Protein AF-0000000068192612 (afdb_homodimer)

Radius of gyration: 24.76 Å; Cα contacts (8 Å, |Δi|>4): 579; chains: 2; bounding box: 49×108×63 Å

Solvent-accessible surface area (backbone atoms only — not comparable to full-atom values): 19263 Å² total; per-residue (Å²): 134,80,78,73,74,74,79,74,76,79,81,71,76,37,63,76,48,38,42,45,39,57,62,46,27,30,79,91,49,50,37,47,46,43,61,67,45,30,77,26,56,48,63,48,30,49,92,34,49,72,70,52,43,56,44,34,42,73,67,67,29,57,23,26,47,39,40,39,63,31,62,66,42,53,46,25,35,19,44,42,55,43,26,73,21,40,50,88,87,62,42,60,66,77,22,55,46,64,48,52,57,45,27,33,77,92,51,51,44,43,36,39,59,56,50,27,66,28,50,51,78,45,33,44,87,58,46,71,70,47,49,53,42,34,47,75,68,72,34,56,25,25,48,45,46,41,64,37,62,67,40,54,50,26,34,20,40,50,52,45,28,76,21,43,58,94,59,41,71,66,56,49,51,51,50,54,56,53,53,70,72,102,134,81,78,72,73,76,80,73,78,77,82,75,73,37,63,73,48,36,42,42,38,57,62,46,25,29,80,93,51,50,36,46,46,44,61,66,46,29,77,25,56,47,60,47,30,50,91,35,48,73,70,51,45,55,43,34,42,73,67,67,28,56,24,25,46,38,41,38,64,34,63,65,45,53,46,24,37,19,43,42,55,43,26,72,20,41,49,89,86,60,41,59,64,76,22,55,46,63,48,52,57,44,28,34,78,90,50,52,45,43,35,40,60,56,50,27,67,27,50,49,77,46,33,45,86,60,48,70,68,49,50,52,42,34,46,78,70,73,34,55,26,25,48,46,45,41,62,37,60,67,42,54,49,27,33,19,41,49,53,44,30,76,22,42,59,94,58,40,72,66,56,49,50,51,50,53,55,53,53,70,71,102

Secondary structure (DSSP, 8-state):
------------S-TT-----TTTB-GGGTTS-HHHHHTSBGGGBTT--HHHHHHHHHTT--BHHHHHT-HHHHHHHHHHHHHTT--TT---TT-----TTTB-GGGTTS-HHHHHTSBGGGBTT--HHHHHHHHHTT--BHHHHHT-HHHHHHHHHHHHHTT--SS-HHHHHHHHHHHHH-/------------S-TT-----TTTB-GGGTTS-HHHHHTSBGGGBTT--HHHHHHHHHTT--BHHHHHT-HHHHHHHHHHHHHTT--TT---TT-----TTTB-GGGTTS-HHHHHTSBGGGBTT--HHHHHHHHHTT--BHHHHHT-HHHHHHHHHHHHHTT--SS-HHHHHHHHHHHHH-

Nearest PDB structures (foldseek):
  2w7o-assembly1_B  TM=5.675E-01  e=1.520E+00  Homo sapiens
  4u7c-assembly1_A  TM=6.896E-01  e=4.489E+00  Homo sapiens
  4f4x-assembly1_A  TM=4.743E-01  e=4.227E+00  Sulfolobus acidocaldarius DSM 639
  9bha-assembly1_B  TM=4.484E-01  e=7.265E+00  Homo sapiens
  2w7o-assembly1_B  TM=8.078E-01  e=1.736E+00  Homo sapiens

Organism: Phaeodactylum tricornutum (strain CCAP 1055/1) (NCBI:txid556484)

Foldseek 3Di:
DPPPDDPPPPDPLCVPDDDWDPQFFDPVCGPDQLLVQLFPFLCRTPPQDPLLQVLVVVQVDGGLVCLLVRPLLVVLLVLVVVLVVDDPPPDDPPDPDWDPQFFDPVCGPPGSVVQNFAFPNRGPPQDPSNSVSCVVVVQTHSVSSNVPVSNVSSNVSVVVSVVDDPDHPVRVVVVVVVVVVD/DPPPDPPPPPDPLCVPDDDWDPQFFDPVCGPDQLLVQLFPFLCRTPPQDPLLQVLVVVQVDGGLVCLLVRPLLVVLLVLVVVLVVDDPPPDDPPDPDWDPQFFDPVCGPPGSVVQNFAFPNRGPPQDPSNSVSCVVVVQTHSVSSNVPVSNVSSNVSVVVSVPDDPDHPVRVVVVVVVVVVD

pLDDT: mean 93.47, std 10.68, range [40.12, 98.94]

Structure (mmCIF, N/CA/C/O backbone):
data_AF-0000000068192612-model_v1
#
loop_
_entity.id
_entity.type
_entity.pdbx_description
1 polymer 'Uncharacterized protein'
#
loop_
_atom_site.group_PDB
_atom_site.id
_atom_site.type_symbol
_atom_site.label_atom_id
_atom_site.label_alt_id
_atom_site.label_comp_id
_atom_site.label_asym_id
_atom_site.label_entity_id
_atom_site.label_seq_id
_atom_site.pdbx_PDB_ins_code
_atom_site.Cartn_x
_atom_site.Cartn_y
_atom_site.Cartn_z
_atom_site.occupancy
_atom_site.B_iso_or_equiv
_atom_site.auth_seq_id
_atom_site.auth_comp_id
_atom_site.auth_asym_id
_atom_site.auth_atom_id
_atom_site.pdbx_PDB_model_num
ATOM 1 N N . MET A 1 1 ? 17.859 53.656 22.453 1 40.62 1 MET A N 1
ATOM 2 C CA . MET A 1 1 ? 17.844 52.438 21.656 1 40.62 1 MET A CA 1
ATOM 3 C C . MET A 1 1 ? 16.453 51.812 21.656 1 40.62 1 MET A C 1
ATOM 5 O O . MET A 1 1 ? 15.945 51.406 22.703 1 40.62 1 MET A O 1
ATOM 9 N N . SER A 1 2 ? 15.5 52.219 20.844 1 44.47 2 SER A N 1
ATOM 10 C CA . SER A 1 2 ? 14.078 51.875 20.766 1 44.47 2 SER A CA 1
ATOM 11 C C . SER A 1 2 ? 13.867 50.406 20.516 1 44.47 2 SER A C 1
ATOM 13 O O . SER A 1 2 ? 14.531 49.812 19.656 1 44.47 2 SER A O 1
ATOM 15 N N . GLU A 1 3 ? 13.586 49.531 21.5 1 48.06 3 GLU A N 1
ATOM 16 C CA . GLU A 1 3 ? 13.305 48.094 21.406 1 48.06 3 GLU A CA 1
ATOM 17 C C . GLU A 1 3 ? 12.359 47.812 20.234 1 48.06 3 GLU A C 1
ATOM 19 O O . GLU A 1 3 ? 11.258 48.344 20.172 1 48.06 3 GLU A O 1
ATOM 24 N N . GLU A 1 4 ? 12.852 47.594 18.953 1 49.81 4 GLU A N 1
ATOM 25 C CA . GLU A 1 4 ? 12.016 47.125 17.859 1 49.81 4 GLU A CA 1
ATOM 26 C C . GLU A 1 4 ? 11.008 46.062 18.344 1 49.81 4 GLU A C 1
ATOM 28 O O . GLU A 1 4 ? 11.352 45.188 19.109 1 49.81 4 GLU A O 1
ATOM 33 N N . PRO A 1 5 ? 9.68 46.344 18.312 1 55.59 5 PRO A N 1
ATOM 34 C CA . PRO A 1 5 ? 8.695 45.344 18.75 1 55.59 5 PRO A CA 1
ATOM 35 C C . PRO A 1 5 ? 8.992 43.938 18.219 1 55.59 5 PRO A C 1
ATOM 37 O O . PRO A 1 5 ? 9.617 43.812 17.172 1 55.59 5 PRO A O 1
ATOM 40 N N . PRO A 1 6 ? 9.117 42.875 18.938 1 53.34 6 PRO A N 1
ATOM 41 C CA . PRO A 1 6 ? 9.375 41.531 18.453 1 53.34 6 PRO A CA 1
ATOM 42 C C . PRO A 1 6 ? 8.625 41.219 17.156 1 53.34 6 PRO A C 1
ATOM 44 O O . PRO A 1 6 ? 7.543 41.781 16.922 1 53.34 6 PRO A O 1
ATOM 47 N N . SER A 1 7 ? 9.148 41.125 15.977 1 50.16 7 SER A N 1
ATOM 48 C CA . SER A 1 7 ? 8.562 40.719 14.711 1 50.16 7 SER A CA 1
ATOM 49 C C . SER A 1 7 ? 7.375 39.781 14.922 1 50.16 7 SER A C 1
ATOM 51 O O . SER A 1 7 ? 7.52 38.719 15.531 1 50.16 7 SER A O 1
ATOM 53 N N . LYS A 1 8 ? 6.215 40.219 15.172 1 55.25 8 LYS A N 1
ATOM 54 C CA . LYS A 1 8 ? 5 39.406 15.312 1 55.25 8 LYS A CA 1
ATOM 55 C C . LYS A 1 8 ? 4.941 38.312 14.273 1 55.25 8 LYS A C 1
ATOM 57 O O . LYS A 1 8 ? 5.055 38.562 13.078 1 55.25 8 LYS A O 1
ATOM 62 N N . GLN A 1 9 ? 5.289 37.094 14.492 1 63.09 9 GLN A N 1
ATOM 63 C CA . GLN A 1 9 ? 5.199 35.938 13.609 1 63.09 9 GLN A CA 1
ATOM 64 C C . GLN A 1 9 ? 3.865 35.906 12.867 1 63.09 9 GLN A C 1
ATOM 66 O O . GLN A 1 9 ? 2.805 36.062 13.477 1 63.09 9 GLN A O 1
ATOM 71 N N . GLN A 1 10 ? 3.877 36.219 11.516 1 66.75 10 GLN A N 1
ATOM 72 C CA . GLN A 1 10 ? 2.717 36.25 10.633 1 66.75 10 GLN A CA 1
ATOM 73 C C . GLN A 1 10 ? 1.86 35 10.828 1 66.75 10 GLN A C 1
ATOM 75 O O . GLN A 1 10 ? 2.381 33.875 10.859 1 66.75 10 GLN A O 1
ATOM 80 N N . LYS A 1 11 ? 0.646 35.219 11.281 1 81.81 11 LYS A N 1
ATOM 81 C CA . LYS A 1 11 ? -0.323 34.156 11.453 1 81.81 11 LYS A CA 1
ATOM 82 C C . LYS A 1 11 ? -0.532 33.375 10.148 1 81.81 11 LYS A C 1
ATOM 84 O O . LYS A 1 11 ? -0.72 34 9.086 1 81.81 11 LYS A O 1
ATOM 89 N N . THR A 1 12 ? -0.335 32.094 10.094 1 83.81 12 THR A N 1
ATOM 90 C CA . THR A 1 12 ? -0.502 31.234 8.922 1 83.81 12 THR A CA 1
ATOM 91 C C . THR A 1 12 ? -1.961 30.812 8.766 1 83.81 12 THR A C 1
ATOM 93 O O . THR A 1 12 ? -2.408 30.516 7.652 1 83.81 12 THR A O 1
ATOM 96 N N . GLY A 1 13 ? -2.717 30.875 9.82 1 90 13 GLY A N 1
ATOM 97 C CA . GLY A 1 13 ? -4.078 30.359 9.812 1 90 13 GLY A CA 1
ATOM 98 C C . GLY A 1 13 ? -4.164 28.891 10.195 1 90 13 GLY A C 1
ATOM 99 O O . GLY A 1 13 ? -5.258 28.312 10.227 1 90 13 GLY A O 1
ATOM 100 N N . TRP A 1 14 ? -3.037 28.281 10.484 1 93.31 14 TRP A N 1
ATOM 101 C CA . TRP A 1 14 ? -2.979 26.875 10.836 1 93.31 14 TRP A CA 1
ATOM 102 C C . TRP A 1 14 ? -2.447 26.688 12.258 1 93.31 14 TRP A C 1
ATOM 104 O O . TRP A 1 14 ? -1.977 25.594 12.609 1 93.31 14 TRP A O 1
ATOM 114 N N . GLU A 1 15 ? -2.529 27.672 13.07 1 91.69 15 GLU A N 1
ATOM 115 C CA . GLU A 1 15 ? -1.874 27.688 14.375 1 91.69 15 GLU A CA 1
ATOM 116 C C . GLU A 1 15 ? -2.533 26.703 15.336 1 91.69 15 GLU A C 1
ATOM 118 O O . GLU A 1 15 ? -1.9 26.234 16.281 1 91.69 15 GLU A O 1
ATOM 123 N N . ASP A 1 16 ? -3.764 26.328 15.086 1 92.31 16 ASP A N 1
ATOM 124 C CA . ASP A 1 16 ? -4.496 25.484 16.016 1 92.31 16 ASP A CA 1
ATOM 125 C C . ASP A 1 16 ? -4.336 24 15.656 1 92.31 16 ASP A C 1
ATOM 127 O O . ASP A 1 16 ? -4.902 23.125 16.312 1 92.31 16 ASP A O 1
ATOM 131 N N . TYR A 1 17 ? -3.596 23.75 14.688 1 96.38 17 TYR A N 1
ATOM 132 C CA . TYR A 1 17 ? -3.375 22.359 14.289 1 96.38 17 TYR A CA 1
ATOM 133 C C . TYR A 1 17 ? -2.268 21.719 15.117 1 96.38 17 TYR A C 1
ATOM 135 O O . TYR A 1 17 ? -1.354 22.406 15.578 1 96.38 17 TYR A O 1
ATOM 143 N N . SER A 1 18 ? -2.383 20.406 15.219 1 97.31 18 SER A N 1
ATOM 144 C CA . SER A 1 18 ? -1.411 19.719 16.062 1 97.31 18 SER A CA 1
ATOM 145 C C . SER A 1 18 ? -0.637 18.656 15.289 1 97.31 18 SER A C 1
ATOM 147 O O . SER A 1 18 ? 0.416 18.203 15.734 1 97.31 18 SER A O 1
ATOM 149 N N . LEU A 1 19 ? -1.19 18.266 14.141 1 97.62 19 LEU A N 1
ATOM 150 C CA . LEU A 1 19 ? -0.532 17.188 13.406 1 97.62 19 LEU A CA 1
ATOM 151 C C . LEU A 1 19 ? 0.827 17.641 12.883 1 97.62 19 LEU A C 1
ATOM 153 O O . LEU A 1 19 ? 1.002 18.812 12.523 1 97.62 19 LEU A O 1
ATOM 157 N N . ASN A 1 20 ? 1.745 16.75 12.906 1 97.31 20 ASN A N 1
ATOM 158 C CA . ASN A 1 20 ? 3.039 16.969 12.273 1 97.31 20 ASN A CA 1
ATOM 159 C C . ASN A 1 20 ? 3.646 15.648 11.781 1 97.31 20 ASN A C 1
ATOM 161 O O . ASN A 1 20 ? 3.125 14.578 12.078 1 97.31 20 ASN A O 1
ATOM 165 N N . CYS A 1 21 ? 4.613 15.75 10.93 1 97.75 21 CYS A N 1
ATOM 166 C CA . CYS A 1 21 ? 5.367 14.594 10.445 1 97.75 21 CYS A CA 1
ATOM 167 C C . CYS A 1 21 ? 6.863 14.812 10.617 1 97.75 21 CYS A C 1
ATOM 169 O O . CYS A 1 21 ? 7.637 14.625 9.68 1 97.75 21 CYS A O 1
ATOM 171 N N . ASN A 1 22 ? 7.238 15.18 11.758 1 97.62 22 ASN A N 1
ATOM 172 C CA . ASN A 1 22 ? 8.602 15.617 12.023 1 97.62 22 ASN A CA 1
ATOM 173 C C . ASN A 1 22 ? 9.602 14.484 11.82 1 97.62 22 ASN A C 1
ATOM 175 O O . ASN A 1 22 ? 10.734 14.719 11.383 1 97.62 22 ASN A O 1
ATOM 179 N N . GLY A 1 23 ? 9.211 13.273 12.07 1 98.06 23 GLY A N 1
ATOM 180 C CA . GLY A 1 23 ? 10.086 12.133 11.844 1 98.06 23 GLY A CA 1
ATOM 181 C C . GLY A 1 23 ? 10.148 11.703 10.391 1 98.06 23 GLY A C 1
ATOM 182 O O . GLY A 1 23 ? 10.906 10.797 10.031 1 98.06 23 GLY A O 1
ATOM 183 N N . LEU A 1 24 ? 9.414 12.344 9.539 1 98.19 24 LEU A N 1
ATOM 184 C CA . LEU A 1 24 ? 9.258 11.992 8.133 1 98.19 24 LEU A CA 1
ATOM 185 C C . LEU A 1 24 ? 10.133 12.875 7.254 1 98.19 24 LEU A C 1
ATOM 187 O O . LEU A 1 24 ? 10.703 12.406 6.266 1 98.19 24 LEU A O 1
ATOM 191 N N . LEU A 1 25 ? 10.273 14.148 7.625 1 98.31 25 LEU A N 1
ATOM 192 C CA . LEU A 1 25 ? 10.82 15.164 6.73 1 98.31 25 LEU A CA 1
ATOM 193 C C . LEU A 1 25 ? 12.023 15.844 7.363 1 98.31 25 LEU A C 1
ATOM 195 O O . LEU A 1 25 ? 12.172 15.852 8.586 1 98.31 25 LEU A O 1
ATOM 199 N N . MET A 1 26 ? 12.836 16.453 6.445 1 97.62 26 MET A N 1
ATOM 200 C CA . MET A 1 26 ? 13.883 17.359 6.93 1 97.62 26 MET A CA 1
ATOM 201 C C . MET A 1 26 ? 13.273 18.578 7.598 1 97.62 26 MET A C 1
ATOM 203 O O . MET A 1 26 ? 12.18 19.016 7.227 1 97.62 26 MET A O 1
ATOM 207 N N . LYS A 1 27 ? 14.008 19.078 8.531 1 96.25 27 LYS A N 1
ATOM 208 C CA . LYS A 1 27 ? 13.508 20.172 9.359 1 96.25 27 LYS A CA 1
ATOM 209 C C . LYS A 1 27 ? 12.945 21.297 8.5 1 96.25 27 LYS A C 1
ATOM 211 O O . LYS A 1 27 ? 11.859 21.812 8.773 1 96.25 27 LYS A O 1
ATOM 216 N N . ALA A 1 28 ? 13.609 21.656 7.473 1 95.69 28 ALA A N 1
ATOM 217 C CA . ALA A 1 28 ? 13.242 22.781 6.629 1 95.69 28 ALA A CA 1
ATOM 218 C C . ALA A 1 28 ? 11.953 22.5 5.863 1 95.69 28 ALA A C 1
ATOM 220 O O . ALA A 1 28 ? 11.32 23.406 5.34 1 95.69 28 ALA A O 1
ATOM 221 N N . ASP A 1 29 ? 11.508 21.234 5.812 1 97 29 ASP A N 1
ATOM 222 C CA . ASP A 1 29 ? 10.391 20.844 4.965 1 97 29 ASP A CA 1
ATOM 223 C C . ASP A 1 29 ? 9.18 20.438 5.801 1 97 29 ASP A C 1
ATOM 225 O O . ASP A 1 29 ? 8.117 20.141 5.262 1 97 29 ASP A O 1
ATOM 229 N N . GLU A 1 30 ? 9.195 20.5 7.086 1 96.5 30 GLU A N 1
ATOM 230 C CA . GLU A 1 30 ? 8.172 20 8 1 96.5 30 GLU A CA 1
ATOM 231 C C . GLU A 1 30 ? 6.906 20.844 7.938 1 96.5 30 GLU A C 1
ATOM 233 O O . GLU A 1 30 ? 5.844 20.422 8.391 1 96.5 30 GLU A O 1
ATOM 238 N N . GLY A 1 31 ? 6.953 21.953 7.375 1 94.94 31 GLY A N 1
ATOM 239 C CA . GLY A 1 31 ? 5.793 22.828 7.281 1 94.94 31 GLY A CA 1
ATOM 240 C C . GLY A 1 31 ? 5.172 22.844 5.898 1 94.94 31 GLY A C 1
ATOM 241 O O . GLY A 1 31 ? 4.18 23.547 5.668 1 94.94 31 GLY A O 1
ATOM 242 N N . SER A 1 32 ? 5.664 22.078 5.008 1 95.75 32 SER A N 1
ATOM 243 C CA . SER A 1 32 ? 5.211 22.062 3.619 1 95.75 32 SER A CA 1
ATOM 244 C C . SER A 1 32 ? 3.885 21.328 3.482 1 95.75 32 SER A C 1
ATOM 246 O O . SER A 1 32 ? 3.576 20.438 4.281 1 95.75 32 SER A O 1
ATOM 248 N N . HIS A 1 33 ? 3.131 21.781 2.471 1 97.62 33 HIS A N 1
ATOM 249 C CA . HIS A 1 33 ? 1.993 20.969 2.049 1 97.62 33 HIS A CA 1
ATOM 250 C C . HIS A 1 33 ? 2.451 19.625 1.514 1 97.62 33 HIS A C 1
ATOM 252 O O . HIS A 1 33 ? 3.486 19.531 0.853 1 97.62 33 HIS A O 1
ATOM 258 N N . PHE A 1 34 ? 1.611 18.625 1.768 1 98.56 34 PHE A N 1
ATOM 259 C CA . PHE A 1 34 ? 1.896 17.312 1.199 1 98.56 34 PHE A CA 1
ATOM 260 C C . PHE A 1 34 ? 1.976 17.391 -0.321 1 98.56 34 PHE A C 1
ATOM 262 O O . PHE A 1 34 ? 2.836 16.75 -0.933 1 98.56 34 PHE A O 1
ATOM 269 N N . SER A 1 35 ? 1.126 18.125 -0.924 1 98.31 35 SER A N 1
ATOM 270 C CA . SER A 1 35 ? 1.065 18.219 -2.379 1 98.31 35 SER A CA 1
ATOM 271 C C . SER A 1 35 ? 2.369 18.766 -2.953 1 98.31 35 SER A C 1
ATOM 273 O O . SER A 1 35 ? 2.793 18.359 -4.039 1 98.31 35 SER A O 1
ATOM 275 N N . ALA A 1 36 ? 3.062 19.609 -2.209 1 98.06 36 ALA A N 1
ATOM 276 C CA . ALA A 1 36 ? 4.344 20.172 -2.645 1 98.06 36 ALA A CA 1
ATOM 277 C C . ALA A 1 36 ? 5.449 19.109 -2.561 1 98.06 36 ALA A C 1
ATOM 279 O O . ALA A 1 36 ? 6.473 19.234 -3.238 1 98.06 36 ALA A O 1
ATOM 280 N N . LEU A 1 37 ? 5.238 18.172 -1.733 1 98.69 37 LEU A N 1
ATOM 281 C CA . LEU A 1 37 ? 6.266 17.172 -1.484 1 98.69 37 LEU A CA 1
ATOM 282 C C . LEU A 1 37 ? 6.219 16.078 -2.539 1 98.69 37 LEU A C 1
ATOM 284 O O . LEU A 1 37 ? 7.207 15.359 -2.748 1 98.69 37 LEU A O 1
ATOM 288 N N . VAL A 1 38 ? 5.145 15.898 -3.25 1 98.81 38 VAL A N 1
ATOM 289 C CA . VAL A 1 38 ? 4.914 14.773 -4.148 1 98.81 38 VAL A CA 1
ATOM 290 C C . VAL A 1 38 ? 6 14.734 -5.223 1 98.81 38 VAL A C 1
ATOM 292 O O . VAL A 1 38 ? 6.617 13.695 -5.449 1 98.81 38 VAL A O 1
ATOM 295 N N . ASP A 1 39 ? 6.285 15.875 -5.793 1 98.56 39 ASP A N 1
ATOM 296 C CA . ASP A 1 39 ? 7.258 15.93 -6.879 1 98.56 39 ASP A CA 1
ATOM 297 C C . ASP A 1 39 ? 8.609 16.438 -6.383 1 98.56 39 ASP A C 1
ATOM 299 O O . ASP A 1 39 ? 9.477 16.797 -7.184 1 98.56 39 ASP A O 1
ATOM 303 N N . ALA A 1 40 ? 8.773 16.562 -5.074 1 98.31 40 ALA A N 1
ATOM 304 C CA . ALA A 1 40 ? 10.023 17.031 -4.477 1 98.31 40 ALA A CA 1
ATOM 305 C C . ALA A 1 40 ? 11.086 15.938 -4.496 1 98.31 40 ALA A C 1
ATOM 307 O O . ALA A 1 40 ? 10.766 14.75 -4.605 1 98.31 40 ALA A O 1
ATOM 308 N N . PRO A 1 41 ? 12.391 16.359 -4.434 1 97.81 41 PRO A N 1
ATOM 309 C CA . PRO A 1 41 ? 13.469 15.375 -4.336 1 97.81 41 PRO A CA 1
ATOM 310 C C . PRO A 1 41 ? 13.375 14.531 -3.064 1 97.81 41 PRO A C 1
ATOM 312 O O . PRO A 1 41 ? 12.828 14.984 -2.057 1 97.81 41 PRO A O 1
ATOM 315 N N . LEU A 1 42 ? 13.961 13.336 -3.102 1 97.88 42 LEU A N 1
ATOM 316 C CA . LEU A 1 42 ? 13.891 12.383 -2 1 97.88 42 LEU A CA 1
ATOM 317 C C . LEU A 1 42 ? 14.672 12.883 -0.794 1 97.88 42 LEU A C 1
ATOM 319 O O . LEU A 1 42 ? 14.43 12.453 0.335 1 97.88 42 LEU A O 1
ATOM 323 N N . THR A 1 43 ? 15.57 13.875 -0.996 1 97.06 43 THR A N 1
ATOM 324 C CA . THR A 1 43 ? 16.406 14.398 0.077 1 97.06 43 THR A CA 1
ATOM 325 C C . THR A 1 43 ? 15.578 15.242 1.045 1 97.06 43 THR A C 1
ATOM 327 O O . THR A 1 43 ? 16.062 15.625 2.111 1 97.06 43 THR A O 1
ATOM 330 N N . LYS A 1 44 ? 14.359 15.438 0.715 1 97.94 44 LYS A N 1
ATOM 331 C CA . LYS A 1 44 ? 13.469 16.109 1.658 1 97.94 44 LYS A CA 1
ATOM 332 C C . LYS A 1 44 ? 13.016 15.148 2.756 1 97.94 44 LYS A C 1
ATOM 334 O O . LYS A 1 44 ? 12.477 15.586 3.779 1 97.94 44 LYS A O 1
ATOM 339 N N . MET A 1 45 ? 13.141 13.922 2.545 1 98.19 45 MET A N 1
ATOM 340 C CA . MET A 1 45 ? 12.766 12.93 3.549 1 98.19 45 MET A CA 1
ATOM 341 C C . MET A 1 45 ? 13.914 12.688 4.52 1 98.19 45 MET A C 1
ATOM 343 O O . MET A 1 45 ? 15.055 12.484 4.102 1 98.19 45 MET A O 1
ATOM 347 N N . GLU A 1 46 ? 13.508 12.664 5.77 1 97.56 46 GLU A N 1
ATOM 348 C CA . GLU A 1 46 ? 14.508 12.383 6.797 1 97.56 46 GLU A CA 1
ATOM 349 C C . GLU A 1 46 ? 15.102 10.992 6.625 1 97.56 46 GLU A C 1
ATOM 351 O O . GLU A 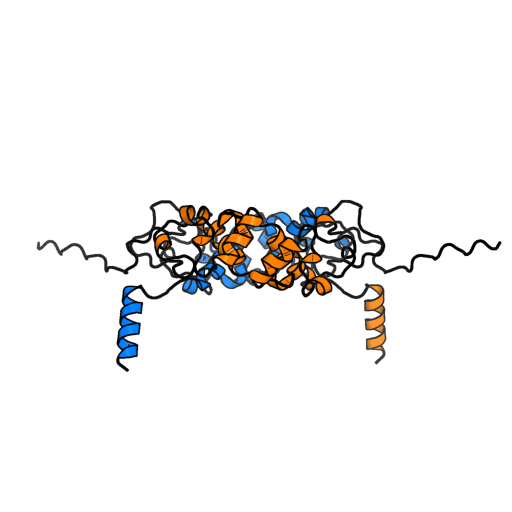1 46 ? 14.367 10.016 6.449 1 97.56 46 GLU A O 1
ATOM 356 N N . GLY A 1 47 ? 16.469 10.914 6.68 1 95.38 47 GLY A N 1
ATOM 357 C CA . GLY A 1 47 ? 17.141 9.633 6.551 1 95.38 47 GLY A CA 1
ATOM 358 C C . GLY A 1 47 ? 17.672 9.375 5.152 1 95.38 47 GLY A C 1
ATOM 359 O O . GLY A 1 47 ? 18.453 8.445 4.941 1 95.38 47 GLY A O 1
ATOM 360 N N . ILE A 1 48 ? 17.219 10.133 4.23 1 95.44 48 ILE A N 1
ATOM 361 C CA . ILE A 1 48 ? 17.734 10.016 2.873 1 95.44 48 ILE A CA 1
ATOM 362 C C . ILE A 1 48 ? 18.719 11.148 2.59 1 95.44 48 ILE A C 1
ATOM 364 O O . ILE A 1 48 ? 18.312 12.266 2.26 1 95.44 48 ILE A O 1
ATOM 368 N N . GLY A 1 49 ? 20.016 10.836 2.73 1 92.38 49 GLY A N 1
ATOM 369 C CA . GLY A 1 49 ? 21.062 11.805 2.439 1 92.38 49 GLY A CA 1
ATOM 370 C C . GLY A 1 49 ? 21.516 11.766 0.996 1 92.38 49 GLY A C 1
ATOM 371 O O . GLY A 1 49 ? 20.875 11.148 0.146 1 92.38 49 GLY A O 1
ATOM 372 N N . SER A 1 50 ? 22.594 12.438 0.714 1 89.94 50 SER A N 1
ATOM 373 C CA . SER A 1 50 ? 23.078 12.578 -0.651 1 89.94 50 SER A CA 1
ATOM 374 C C . SER A 1 50 ? 23.484 11.227 -1.232 1 89.94 50 SER A C 1
ATOM 376 O O . SER A 1 50 ? 23.203 10.938 -2.395 1 89.94 50 SER A O 1
ATOM 378 N N . MET A 1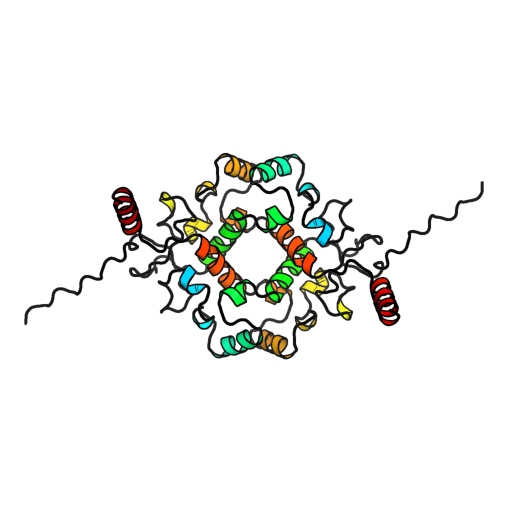 51 ? 24.125 10.391 -0.472 1 86.5 51 MET A N 1
ATOM 379 C CA . MET A 1 51 ? 24.547 9.07 -0.938 1 86.5 51 MET A CA 1
ATOM 380 C C . MET A 1 51 ? 23.344 8.211 -1.296 1 86.5 51 MET A C 1
ATOM 382 O O . MET A 1 51 ? 23.312 7.586 -2.359 1 86.5 51 MET A O 1
ATOM 386 N N . SER A 1 52 ? 22.406 8.219 -0.462 1 89.06 52 SER A N 1
ATOM 387 C CA . SER A 1 52 ? 21.188 7.453 -0.727 1 89.06 52 SER A CA 1
ATOM 388 C C . SER A 1 52 ? 20.453 7.977 -1.96 1 89.06 52 SER A C 1
ATOM 390 O O . SER A 1 52 ? 19.906 7.199 -2.74 1 89.06 52 SER A O 1
ATOM 392 N N . GLU A 1 53 ? 20.5 9.219 -2.047 1 89.44 53 GLU A N 1
ATOM 393 C CA . GLU A 1 53 ? 19.844 9.828 -3.205 1 89.44 53 GLU A CA 1
ATOM 394 C C . GLU A 1 53 ? 20.484 9.352 -4.508 1 89.44 53 GLU A C 1
ATOM 396 O O . GLU A 1 53 ? 19.781 9.039 -5.473 1 89.44 53 GLU A O 1
ATOM 401 N N . ASP A 1 54 ? 21.719 9.32 -4.562 1 87.56 54 ASP A N 1
ATOM 402 C CA . ASP A 1 54 ? 22.422 8.836 -5.746 1 87.56 54 ASP A CA 1
ATOM 403 C C . ASP A 1 54 ? 22.062 7.383 -6.047 1 87.56 54 ASP A C 1
ATOM 405 O O . ASP A 1 54 ? 21.781 7.031 -7.199 1 87.56 54 ASP A O 1
ATOM 409 N N . VAL A 1 55 ? 22.016 6.68 -5.023 1 87 55 VAL A N 1
ATOM 410 C CA . VAL A 1 55 ? 21.656 5.27 -5.137 1 87 55 VAL A CA 1
ATOM 411 C C . VAL A 1 55 ? 20.234 5.141 -5.676 1 87 55 VAL A C 1
ATOM 413 O O . VAL A 1 55 ? 19.984 4.406 -6.633 1 87 55 VAL A O 1
ATOM 416 N N . LEU A 1 56 ? 19.328 5.891 -5.16 1 92.25 56 LEU A N 1
ATOM 417 C CA . LEU A 1 56 ? 17.922 5.816 -5.535 1 92.25 56 LEU A CA 1
ATOM 418 C C . LEU A 1 56 ? 17.719 6.344 -6.953 1 92.25 56 LEU A C 1
ATOM 420 O O . LEU A 1 56 ? 16.844 5.852 -7.68 1 92.25 56 LEU A O 1
ATOM 424 N N . SER A 1 57 ? 18.516 7.301 -7.281 1 90.94 57 SER A N 1
ATOM 425 C CA . SER A 1 57 ? 18.453 7.781 -8.664 1 90.94 57 SER A CA 1
ATOM 426 C C . SER A 1 57 ? 18.812 6.668 -9.648 1 90.94 57 SER A C 1
ATOM 428 O O . SER A 1 57 ? 18.219 6.586 -10.727 1 90.94 57 SER A O 1
ATOM 430 N N . GLY A 1 58 ? 19.703 5.855 -9.297 1 88.62 58 GLY A N 1
ATOM 431 C CA . GLY A 1 58 ? 20.062 4.703 -10.102 1 88.62 58 GLY A CA 1
ATOM 432 C C . GLY A 1 58 ? 18.938 3.703 -10.258 1 88.62 58 GLY A C 1
ATOM 433 O O . GLY A 1 58 ? 18.922 2.904 -11.195 1 88.62 58 GLY A O 1
ATOM 434 N N . LEU A 1 59 ? 18 3.803 -9.344 1 92.31 59 LEU A N 1
ATOM 435 C CA . LEU A 1 59 ? 16.812 2.938 -9.391 1 92.31 59 LEU A CA 1
ATOM 436 C C . LEU A 1 59 ? 15.688 3.602 -10.164 1 92.31 59 LEU A C 1
ATOM 438 O O . LEU A 1 59 ? 14.594 3.035 -10.281 1 92.31 59 LEU A O 1
ATOM 442 N N . GLY A 1 60 ? 15.914 4.77 -10.578 1 92.94 60 GLY A N 1
ATOM 443 C CA . GLY A 1 60 ? 14.891 5.535 -11.273 1 92.94 60 GLY A CA 1
ATOM 444 C C . GLY A 1 60 ? 13.984 6.309 -10.328 1 92.94 60 GLY A C 1
ATOM 445 O O . GLY A 1 60 ? 12.922 6.781 -10.727 1 92.94 60 GLY A O 1
ATOM 446 N N . CYS A 1 61 ? 14.367 6.41 -9.133 1 96.81 61 CYS A N 1
ATOM 447 C CA . CYS A 1 61 ? 13.578 7.148 -8.148 1 96.81 61 CYS A CA 1
ATOM 448 C C . CYS A 1 61 ? 14.211 8.5 -7.852 1 96.81 61 CYS A C 1
ATOM 450 O O . CYS A 1 61 ? 15.172 8.594 -7.082 1 96.81 61 CYS A O 1
ATOM 452 N N . GLU A 1 62 ? 13.617 9.539 -8.359 1 96.81 62 GLU A N 1
ATOM 453 C CA . GLU A 1 62 ? 14.141 10.891 -8.148 1 96.81 62 GLU A CA 1
ATOM 454 C C . GLU A 1 62 ? 13.227 11.695 -7.23 1 96.81 62 GLU A C 1
ATOM 456 O O . GLU A 1 62 ? 13.695 12.57 -6.492 1 96.81 62 GLU A O 1
ATOM 461 N N . THR A 1 63 ? 11.969 11.422 -7.316 1 98.25 63 THR A N 1
ATOM 462 C CA . THR A 1 63 ? 11 12.148 -6.508 1 98.25 63 THR A CA 1
ATOM 463 C C . THR A 1 63 ? 10.328 11.227 -5.5 1 98.25 63 THR A C 1
ATOM 465 O O . THR A 1 63 ? 10.469 10.008 -5.578 1 98.25 63 THR A O 1
ATOM 468 N N . ILE A 1 64 ? 9.609 11.836 -4.582 1 98.69 64 ILE A N 1
ATOM 469 C CA . ILE A 1 64 ? 8.844 11.086 -3.594 1 98.69 64 ILE A CA 1
ATOM 470 C C . ILE A 1 64 ? 7.781 10.242 -4.297 1 98.69 64 ILE A C 1
ATOM 472 O O . ILE A 1 64 ? 7.562 9.086 -3.941 1 98.69 64 ILE A O 1
ATOM 476 N N . LYS A 1 65 ? 7.191 10.797 -5.316 1 98.81 65 LYS A N 1
ATOM 477 C CA . LYS A 1 65 ? 6.219 10.047 -6.109 1 98.81 65 LYS A CA 1
ATOM 478 C C . LYS A 1 65 ? 6.871 8.836 -6.773 1 98.81 65 LYS A C 1
ATOM 480 O O . LYS A 1 65 ? 6.277 7.758 -6.828 1 98.81 65 LYS A O 1
ATOM 485 N N . ASP A 1 66 ? 8.078 9 -7.309 1 98.56 66 ASP A N 1
ATOM 486 C CA . ASP A 1 66 ? 8.789 7.871 -7.914 1 98.56 66 ASP A CA 1
ATOM 487 C C . ASP A 1 66 ? 8.953 6.73 -6.914 1 98.56 66 ASP A C 1
ATOM 489 O O . ASP A 1 66 ? 8.711 5.566 -7.246 1 98.56 66 ASP A O 1
ATOM 493 N N . LEU A 1 67 ? 9.383 7.07 -5.723 1 98.25 67 LEU A N 1
ATOM 494 C CA . LEU A 1 67 ? 9.602 6.047 -4.703 1 98.25 67 LEU A C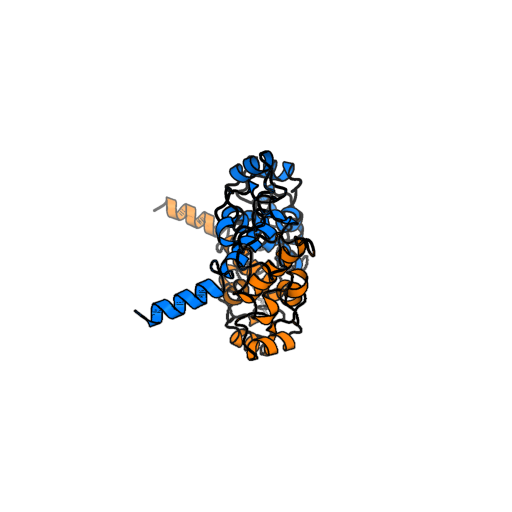A 1
ATOM 495 C C . LEU A 1 67 ? 8.273 5.422 -4.277 1 98.25 67 LEU A C 1
ATOM 497 O O . LEU A 1 67 ? 8.188 4.207 -4.082 1 98.25 67 LEU A O 1
ATOM 501 N N . ALA A 1 68 ? 7.246 6.227 -4.168 1 98.75 68 ALA A N 1
ATOM 502 C CA . ALA A 1 68 ? 5.922 5.77 -3.764 1 98.75 68 ALA A CA 1
ATOM 503 C C . ALA A 1 68 ? 5.387 4.715 -4.73 1 98.75 68 ALA A C 1
ATOM 505 O O . ALA A 1 68 ? 4.617 3.836 -4.336 1 98.75 68 ALA A O 1
ATOM 506 N N . THR A 1 69 ? 5.793 4.809 -5.949 1 98.44 69 THR A N 1
ATOM 507 C CA . THR A 1 69 ? 5.238 3.957 -6.996 1 98.44 69 THR A CA 1
ATOM 508 C C . THR A 1 69 ? 6.301 2.998 -7.527 1 98.44 69 THR A C 1
ATOM 510 O O . THR A 1 69 ? 6.141 2.424 -8.609 1 98.44 69 THR A O 1
ATOM 513 N N . TYR A 1 70 ? 7.398 2.84 -6.801 1 97.94 70 TYR A N 1
ATOM 514 C CA . TYR A 1 70 ? 8.508 1.996 -7.227 1 97.94 70 TYR A CA 1
ATOM 515 C C . TYR A 1 70 ? 8.055 0.552 -7.41 1 97.94 70 TYR A C 1
ATOM 517 O O . TYR A 1 70 ? 7.633 -0.099 -6.453 1 97.94 70 TYR A O 1
ATOM 525 N N . LYS A 1 71 ? 8.203 0.055 -8.609 1 97.56 71 LYS A N 1
ATOM 526 C CA . LYS A 1 71 ? 7.566 -1.193 -9.016 1 97.56 71 LYS A CA 1
ATOM 527 C C . LYS A 1 71 ? 8.094 -2.371 -8.195 1 97.56 71 LYS A C 1
ATOM 529 O O . LYS A 1 71 ? 7.336 -3.289 -7.871 1 97.56 71 LYS A O 1
ATOM 534 N N . PHE A 1 72 ? 9.336 -2.432 -7.855 1 98 72 PHE A N 1
ATOM 535 C CA . PHE A 1 72 ? 9.867 -3.596 -7.152 1 98 72 PHE A CA 1
ATOM 536 C C . PHE A 1 72 ? 9.438 -3.588 -5.691 1 98 72 PHE A C 1
ATOM 538 O O . PHE A 1 72 ? 9.289 -4.645 -5.078 1 98 72 PHE A O 1
ATOM 545 N N . PHE A 1 73 ? 9.289 -2.41 -5.141 1 98.5 73 PHE A N 1
ATOM 546 C CA . PHE A 1 73 ? 8.719 -2.344 -3.799 1 98.5 73 PHE A CA 1
ATOM 547 C C . PHE A 1 73 ? 7.293 -2.879 -3.791 1 98.5 73 PHE A C 1
ATOM 549 O O . PHE A 1 73 ? 6.938 -3.695 -2.941 1 98.5 73 PHE A O 1
ATOM 556 N N . LEU A 1 74 ? 6.48 -2.469 -4.746 1 98.81 74 LEU A N 1
ATOM 557 C CA . LEU A 1 74 ? 5.094 -2.908 -4.828 1 98.81 74 LEU A CA 1
ATOM 558 C C . LEU A 1 74 ? 5.012 -4.41 -5.07 1 98.81 74 LEU A C 1
ATOM 560 O O . LEU A 1 74 ? 4.195 -5.102 -4.453 1 98.81 74 LEU A O 1
ATOM 564 N N . LEU A 1 75 ? 5.863 -4.867 -5.91 1 98.75 75 LEU A N 1
ATOM 565 C CA . LEU A 1 75 ? 5.934 -6.301 -6.164 1 98.75 75 LEU A CA 1
ATOM 566 C C . LEU A 1 75 ? 6.344 -7.059 -4.902 1 98.75 75 LEU A C 1
ATOM 568 O O . LEU A 1 75 ? 5.703 -8.047 -4.535 1 98.75 75 LEU A O 1
ATOM 572 N N . ALA A 1 76 ? 7.395 -6.625 -4.238 1 98.88 76 ALA A N 1
ATOM 573 C CA . ALA A 1 76 ? 7.863 -7.281 -3.02 1 98.88 76 ALA A CA 1
ATOM 574 C C . ALA A 1 76 ? 6.75 -7.359 -1.979 1 98.88 76 ALA A C 1
ATOM 576 O O . ALA A 1 76 ? 6.531 -8.414 -1.372 1 98.88 76 ALA A O 1
ATOM 577 N N . ARG A 1 77 ? 6.059 -6.285 -1.807 1 98.94 77 ARG A N 1
ATOM 578 C CA . ARG A 1 77 ? 4.949 -6.258 -0.862 1 98.94 77 ARG A CA 1
ATOM 579 C C . ARG A 1 77 ? 3.889 -7.289 -1.235 1 98.94 77 ARG A C 1
ATOM 581 O O . ARG A 1 77 ? 3.389 -8.016 -0.373 1 98.94 77 ARG A O 1
ATOM 588 N N . ALA A 1 78 ? 3.543 -7.328 -2.486 1 98.88 78 ALA A N 1
ATOM 589 C CA . ALA A 1 78 ? 2.549 -8.297 -2.947 1 98.88 78 ALA A CA 1
ATOM 590 C C . ALA A 1 78 ? 3 -9.719 -2.658 1 98.88 78 ALA A C 1
ATOM 592 O O . ALA A 1 78 ? 2.225 -10.531 -2.146 1 98.88 78 ALA A O 1
ATOM 593 N N . LEU A 1 79 ? 4.242 -10.008 -2.947 1 98.94 79 LEU A N 1
ATOM 594 C CA . LEU A 1 79 ? 4.77 -11.359 -2.783 1 98.94 79 LEU A CA 1
ATOM 595 C C . LEU A 1 79 ? 4.758 -11.773 -1.314 1 98.94 79 LEU A C 1
ATOM 597 O O . LEU A 1 79 ? 4.43 -12.914 -0.988 1 98.94 79 LEU A O 1
ATOM 601 N N . VAL A 1 80 ? 5.062 -10.898 -0.471 1 98.94 80 VAL A N 1
ATOM 602 C CA . VAL A 1 80 ? 5.09 -11.203 0.956 1 98.94 80 VAL A CA 1
ATOM 603 C C . VAL A 1 80 ? 3.668 -11.438 1.461 1 98.94 80 VAL A C 1
ATOM 605 O O . VAL A 1 80 ? 3.426 -12.352 2.25 1 98.94 80 VAL A O 1
ATOM 608 N N . VAL A 1 81 ? 2.705 -10.609 1.03 1 98.88 81 VAL A N 1
ATOM 609 C CA . VAL A 1 81 ? 1.312 -10.805 1.413 1 98.88 81 VAL A CA 1
ATOM 610 C C . VAL A 1 81 ? 0.833 -12.172 0.933 1 98.88 81 VAL A C 1
ATOM 612 O O . VAL A 1 81 ? 0.228 -12.93 1.696 1 98.88 81 VAL A O 1
ATOM 615 N N . LEU A 1 82 ? 1.125 -12.523 -0.304 1 98.75 82 LEU A N 1
ATOM 616 C CA . LEU A 1 82 ? 0.698 -13.797 -0.871 1 98.75 82 LEU A CA 1
ATOM 617 C C . LEU A 1 82 ? 1.361 -14.969 -0.145 1 98.75 82 LEU A C 1
ATOM 619 O O . LEU A 1 82 ? 0.733 -16 0.072 1 98.75 82 LEU A O 1
ATOM 623 N N . ALA A 1 83 ? 2.617 -14.812 0.176 1 98.81 83 ALA A N 1
ATOM 624 C CA . ALA A 1 83 ? 3.32 -15.852 0.921 1 98.81 83 ALA A CA 1
ATOM 625 C C . ALA A 1 83 ? 2.586 -16.203 2.213 1 98.81 83 ALA A C 1
ATOM 627 O O . ALA A 1 83 ? 2.564 -17.359 2.635 1 98.81 83 ALA A O 1
ATOM 628 N N . GLY A 1 84 ? 2.006 -15.242 2.797 1 98.69 84 GLY A N 1
ATOM 629 C CA . GLY A 1 84 ? 1.273 -15.445 4.035 1 98.69 84 GLY A CA 1
ATOM 630 C C . GLY A 1 84 ? -0.002 -16.25 3.85 1 98.69 84 GLY A C 1
ATOM 631 O O . GLY A 1 84 ? -0.615 -16.688 4.824 1 98.69 84 GLY A O 1
ATOM 632 N N . THR A 1 85 ? -0.44 -16.5 2.666 1 98.44 85 THR A N 1
ATOM 633 C CA . THR A 1 85 ? -1.681 -17.203 2.381 1 98.44 85 THR A CA 1
ATOM 634 C C . THR A 1 85 ? -1.391 -18.578 1.776 1 98.44 85 THR A C 1
ATOM 636 O O . THR A 1 85 ? -2.314 -19.328 1.43 1 98.44 85 THR A O 1
ATOM 639 N N . GLU A 1 86 ? -0.144 -18.844 1.577 1 98.5 86 GLU A N 1
ATOM 640 C CA . GLU A 1 86 ? 0.285 -20.094 0.961 1 98.5 86 GLU A CA 1
ATOM 641 C C . GLU A 1 86 ? 0.166 -21.266 1.939 1 98.5 86 GLU A C 1
ATOM 643 O O . GLU A 1 86 ? 0.417 -21.094 3.135 1 98.5 86 GLU A O 1
ATOM 648 N N . GLU A 1 87 ? -0.256 -22.406 1.408 1 98.12 87 GLU A N 1
ATOM 649 C CA . GLU A 1 87 ? -0.184 -23.656 2.137 1 98.12 87 GLU A CA 1
ATOM 650 C C . GLU A 1 87 ? 0.875 -24.578 1.541 1 98.12 87 GLU A C 1
ATOM 652 O O . GLU A 1 87 ? 0.712 -25.094 0.427 1 98.12 87 GLU A O 1
ATOM 657 N N . ALA A 1 88 ? 1.869 -24.781 2.275 1 96.06 88 ALA A N 1
ATOM 658 C CA . ALA A 1 88 ? 3.039 -25.516 1.799 1 96.06 88 ALA A CA 1
ATOM 659 C C . ALA A 1 88 ? 2.643 -26.875 1.244 1 96.06 88 ALA A C 1
ATOM 661 O O . ALA A 1 88 ? 1.939 -27.641 1.906 1 96.06 88 ALA A O 1
ATOM 662 N N . GLY A 1 89 ? 3.055 -27.078 -0.034 1 96 89 GLY A N 1
ATOM 663 C CA . GLY A 1 89 ? 2.916 -28.391 -0.637 1 96 89 GLY A CA 1
ATOM 664 C C . GLY A 1 89 ? 1.5 -28.688 -1.085 1 96 89 GLY A C 1
ATOM 665 O O . GLY A 1 89 ? 1.18 -29.844 -1.41 1 96 89 GLY A O 1
ATOM 666 N N . LYS A 1 90 ? 0.655 -27.688 -1.144 1 96.56 90 LYS A N 1
ATOM 667 C CA . LYS A 1 90 ? -0.755 -27.984 -1.386 1 96.56 90 LYS A CA 1
ATOM 668 C C . LYS A 1 90 ? -1.217 -27.391 -2.715 1 96.56 90 LYS A C 1
ATOM 670 O O . LYS A 1 90 ? -2.414 -27.188 -2.928 1 96.56 90 LYS A O 1
ATOM 675 N N . ARG A 1 91 ? -0.295 -27.094 -3.527 1 96.31 91 ARG A N 1
ATOM 676 C CA . ARG A 1 91 ? -0.697 -26.594 -4.844 1 96.31 91 ARG A CA 1
ATOM 677 C C . ARG A 1 91 ? -1.432 -27.672 -5.629 1 96.31 91 ARG A C 1
ATOM 679 O O . ARG A 1 91 ? -0.966 -28.812 -5.715 1 96.31 91 ARG A O 1
ATOM 686 N N . ASP A 1 92 ? -2.58 -27.266 -6.145 1 94.12 92 ASP A N 1
ATOM 687 C CA . ASP A 1 92 ? -3.283 -28.172 -7.047 1 94.12 92 ASP A CA 1
ATOM 688 C C . ASP A 1 92 ? -2.475 -28.406 -8.32 1 94.12 92 ASP A C 1
ATOM 690 O O . ASP A 1 92 ? -1.977 -27.469 -8.93 1 94.12 92 ASP A O 1
ATOM 694 N N . VAL A 1 93 ? -2.377 -29.609 -8.75 1 91 93 VAL A N 1
ATOM 695 C CA . VAL A 1 93 ? -1.55 -30 -9.891 1 91 93 VAL A CA 1
ATOM 696 C C . VAL A 1 93 ? -2.1 -29.359 -11.164 1 91 93 VAL A C 1
ATOM 698 O O . VAL A 1 93 ? -1.364 -29.156 -12.133 1 91 93 VAL A O 1
ATOM 701 N N . SER A 1 94 ? -3.359 -29.016 -11.172 1 92.5 94 SER A N 1
ATOM 702 C CA . SER A 1 94 ? -3.992 -28.453 -12.352 1 92.5 94 SER A CA 1
ATOM 703 C C . SER A 1 94 ? -3.906 -26.922 -12.344 1 92.5 94 SER A C 1
ATOM 705 O O . SER A 1 94 ? -4.355 -26.266 -13.281 1 92.5 94 SER A O 1
ATOM 707 N N . SER A 1 95 ? -3.314 -26.438 -11.281 1 95.5 95 SER A N 1
ATOM 708 C CA . SER A 1 95 ? -3.25 -24.984 -11.172 1 95.5 95 SER A CA 1
ATOM 709 C C . SER A 1 95 ? -2.387 -24.375 -12.273 1 95.5 95 SER A C 1
ATOM 711 O O . SER A 1 95 ? -1.325 -24.922 -12.602 1 95.5 95 SER A O 1
ATOM 713 N N . ALA A 1 96 ? -2.834 -23.188 -12.75 1 95.31 96 ALA A N 1
ATOM 714 C CA . ALA A 1 96 ? -2.068 -22.438 -13.742 1 95.31 96 ALA A CA 1
ATOM 715 C C . ALA A 1 96 ? -1.429 -21.203 -13.125 1 95.31 96 ALA A C 1
ATOM 717 O O . ALA A 1 96 ? -0.742 -20.438 -13.812 1 95.31 96 ALA A O 1
ATOM 718 N N . MET A 1 97 ? -1.601 -20.984 -11.898 1 96.12 97 MET A N 1
ATOM 719 C CA . MET A 1 97 ? -1.153 -19.766 -11.211 1 96.12 97 MET A CA 1
ATOM 720 C C . MET A 1 97 ? 0.37 -19.688 -11.18 1 96.12 97 MET A C 1
ATOM 722 O O . MET A 1 97 ? 1.04 -20.688 -10.883 1 96.12 97 MET A O 1
ATOM 726 N N . ASN A 1 98 ? 0.856 -18.453 -11.523 1 97.69 98 ASN A N 1
ATOM 727 C CA . ASN A 1 98 ? 2.305 -18.281 -11.531 1 97.69 98 ASN A CA 1
ATOM 728 C C . ASN A 1 98 ? 2.688 -16.812 -11.359 1 97.69 98 ASN A C 1
ATOM 730 O O . ASN A 1 98 ? 1.82 -15.938 -11.352 1 97.69 98 ASN A O 1
ATOM 734 N N . ILE A 1 99 ? 3.934 -16.578 -11.133 1 98.31 99 ILE A N 1
ATOM 735 C CA . ILE A 1 99 ? 4.52 -15.25 -11.109 1 98.31 99 ILE A CA 1
ATOM 736 C C . ILE A 1 99 ? 5.785 -15.227 -11.969 1 98.31 99 ILE A C 1
ATOM 738 O O . ILE A 1 99 ? 6.812 -14.68 -11.555 1 98.31 99 ILE A O 1
ATOM 742 N N . ASP A 1 100 ? 5.785 -15.703 -13.117 1 97.69 100 ASP A N 1
ATOM 743 C CA . ASP A 1 100 ? 6.965 -16.016 -13.922 1 97.69 100 ASP A CA 1
ATOM 744 C C . ASP A 1 100 ? 7.648 -14.75 -14.414 1 97.69 100 ASP A C 1
ATOM 746 O O . ASP A 1 100 ? 8.828 -14.766 -14.75 1 97.69 100 ASP A O 1
ATOM 750 N N . LYS A 1 101 ? 6.965 -13.68 -14.492 1 98.12 101 LYS A N 1
ATOM 751 C CA . LYS A 1 101 ? 7.555 -12.414 -14.922 1 98.12 101 LYS A CA 1
ATOM 752 C C . LYS A 1 101 ? 8.148 -11.656 -13.742 1 98.12 101 LYS A C 1
ATOM 754 O O . LYS A 1 101 ? 8.805 -10.625 -13.922 1 98.12 101 LYS A O 1
ATOM 759 N N . ALA A 1 102 ? 7.945 -12.148 -12.57 1 98.69 102 ALA A N 1
ATOM 760 C CA . ALA A 1 102 ? 8.375 -11.43 -11.375 1 98.69 102 ALA A CA 1
ATOM 761 C C . ALA A 1 102 ? 9.781 -11.867 -10.953 1 98.69 102 ALA A C 1
ATOM 763 O O . ALA A 1 102 ? 10.523 -11.078 -10.359 1 98.69 102 ALA A O 1
ATOM 764 N N . VAL A 1 103 ? 10.109 -13.109 -11.273 1 98.75 103 VAL A N 1
ATOM 765 C CA . VAL A 1 103 ? 11.359 -13.664 -10.758 1 98.75 103 VAL A CA 1
ATOM 766 C C . VAL A 1 103 ? 12.141 -14.312 -11.891 1 98.75 103 VAL A C 1
ATOM 768 O O . VAL A 1 103 ? 11.578 -14.633 -12.945 1 98.75 103 VAL A O 1
ATOM 771 N N . ASP A 1 104 ? 13.414 -14.547 -11.617 1 98.06 104 ASP A N 1
ATOM 772 C CA . ASP A 1 104 ? 14.273 -15.242 -12.57 1 98.06 104 ASP A CA 1
ATOM 773 C C . ASP A 1 104 ? 13.867 -16.703 -12.703 1 98.06 104 ASP A C 1
ATOM 775 O O . ASP A 1 104 ? 13.188 -17.25 -11.828 1 98.06 104 ASP A O 1
ATOM 779 N N . LYS A 1 105 ? 14.273 -17.281 -13.742 1 96.5 105 LYS A N 1
ATOM 780 C CA . LYS A 1 105 ? 13.875 -18.625 -14.141 1 96.5 105 LYS A CA 1
ATOM 781 C C . LYS A 1 105 ? 14.109 -19.625 -13.008 1 96.5 105 LYS A C 1
ATOM 783 O O . LYS A 1 105 ? 13.266 -20.484 -12.742 1 96.5 105 LYS A O 1
ATOM 788 N N . GLU A 1 106 ? 15.148 -19.547 -12.328 1 96.88 106 GLU A N 1
ATOM 789 C CA . GLU A 1 106 ? 15.516 -20.516 -11.305 1 96.88 106 GLU A CA 1
ATOM 790 C C . GLU A 1 106 ? 14.57 -20.438 -10.102 1 96.88 106 GLU A C 1
ATOM 792 O O . GLU A 1 106 ? 14.516 -21.375 -9.297 1 96.88 106 GLU A O 1
ATOM 797 N N . TRP A 1 107 ? 13.836 -19.375 -10.031 1 98.31 107 TRP A N 1
ATOM 798 C CA . TRP A 1 107 ? 12.969 -19.156 -8.875 1 98.31 107 TRP A CA 1
ATOM 799 C C . TRP A 1 107 ? 11.516 -19.422 -9.234 1 98.31 107 TRP A C 1
ATOM 801 O O . TRP A 1 107 ? 10.656 -19.5 -8.352 1 98.31 107 TRP A O 1
ATOM 811 N N . GLU A 1 108 ? 11.148 -19.641 -10.469 1 97.38 108 GLU A N 1
ATOM 812 C CA . GLU A 1 108 ? 9.766 -19.703 -10.938 1 97.38 108 GLU A CA 1
ATOM 813 C C . GLU A 1 108 ? 9.031 -20.891 -10.328 1 97.38 108 GLU A C 1
ATOM 815 O O . GLU A 1 108 ? 7.812 -20.859 -10.164 1 97.38 108 GLU A O 1
ATOM 820 N N . HIS A 1 109 ? 9.789 -21.922 -9.922 1 97.19 109 HIS A N 1
ATOM 821 C CA . HIS A 1 109 ? 9.141 -23.141 -9.445 1 97.19 109 HIS A CA 1
ATOM 822 C C . HIS A 1 109 ? 9.133 -23.203 -7.922 1 97.19 109 HIS A C 1
ATOM 824 O O . HIS A 1 109 ? 8.672 -24.188 -7.336 1 97.19 109 HIS A O 1
ATOM 830 N N . LYS A 1 110 ? 9.656 -22.172 -7.285 1 98.19 110 LYS A N 1
ATOM 831 C CA . LYS A 1 110 ? 9.711 -22.125 -5.828 1 98.19 110 LYS A CA 1
ATOM 832 C C . LYS A 1 110 ? 8.375 -21.688 -5.238 1 98.19 110 LYS A C 1
ATOM 834 O O . LYS A 1 110 ? 7.516 -21.172 -5.953 1 98.19 110 LYS A O 1
ATOM 839 N N . SER A 1 111 ? 8.234 -22 -3.918 1 98.5 111 SER A N 1
ATOM 840 C CA . SER A 1 111 ? 7.066 -21.516 -3.188 1 98.5 111 SER A CA 1
ATOM 841 C C . SER A 1 111 ? 7.156 -20.031 -2.908 1 98.5 111 SER A C 1
ATOM 843 O O . SER A 1 111 ? 8.242 -19.438 -2.949 1 98.5 111 SER A O 1
ATOM 845 N N . LEU A 1 112 ? 6.023 -19.438 -2.678 1 98.81 112 LEU A N 1
ATOM 846 C CA . LEU A 1 112 ? 6.008 -18.031 -2.318 1 98.81 112 LEU A CA 1
ATOM 847 C C . LEU A 1 112 ? 6.758 -17.797 -1.014 1 98.81 112 LEU A C 1
ATOM 849 O O . LEU A 1 112 ? 7.422 -16.766 -0.854 1 98.81 112 LEU A O 1
ATOM 853 N N . MET A 1 113 ? 6.707 -18.688 -0.093 1 98.81 113 MET A N 1
ATOM 854 C CA . MET A 1 113 ? 7.426 -18.562 1.171 1 98.81 113 MET A CA 1
ATOM 855 C C . MET A 1 113 ? 8.93 -18.531 0.938 1 98.81 113 MET A C 1
ATOM 857 O O . MET A 1 113 ? 9.648 -17.75 1.565 1 98.81 113 MET A O 1
ATOM 861 N N . GLU A 1 114 ? 9.398 -19.375 0.04 1 98.81 114 GLU A N 1
ATOM 862 C CA . GLU A 1 114 ? 10.812 -19.344 -0.337 1 98.81 114 GLU A CA 1
ATOM 863 C C . GLU A 1 114 ? 11.172 -18.047 -1.039 1 98.81 114 GLU A C 1
ATOM 865 O O . G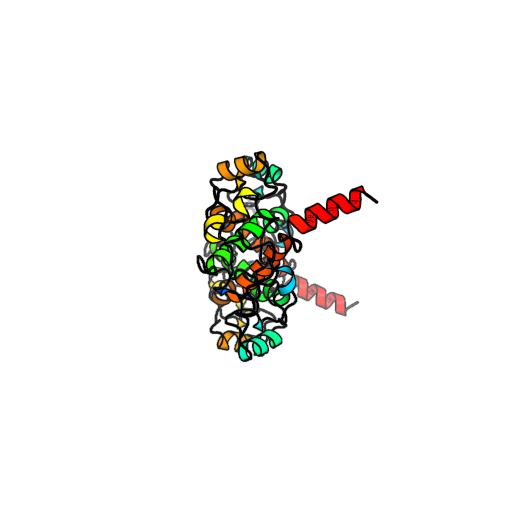LU A 1 114 ? 12.219 -17.453 -0.754 1 98.81 114 GLU A O 1
ATOM 870 N N . ILE A 1 115 ? 10.312 -17.625 -1.867 1 98.88 115 ILE A N 1
ATOM 871 C CA . ILE A 1 115 ? 10.578 -16.422 -2.656 1 98.88 115 ILE A CA 1
ATOM 872 C C . ILE A 1 115 ? 10.609 -15.203 -1.745 1 98.88 115 ILE A C 1
ATOM 874 O O . ILE A 1 115 ? 11.453 -14.32 -1.909 1 98.88 115 ILE A O 1
ATOM 878 N N . ALA A 1 116 ? 9.727 -15.141 -0.784 1 98.81 116 ALA A N 1
ATOM 879 C CA . ALA A 1 116 ? 9.695 -14.016 0.147 1 98.81 116 ALA A CA 1
ATOM 880 C C . ALA A 1 116 ? 11.023 -13.891 0.896 1 98.81 116 ALA A C 1
ATOM 882 O O . ALA A 1 116 ? 11.445 -12.781 1.243 1 98.81 116 ALA A O 1
ATOM 883 N N . LYS A 1 117 ? 11.719 -14.961 1.062 1 98.69 117 LYS A N 1
ATOM 884 C CA . LYS A 1 117 ? 12.969 -14.984 1.814 1 98.69 117 LYS A CA 1
ATOM 885 C C . LYS A 1 117 ? 14.172 -14.914 0.881 1 98.69 117 LYS A C 1
ATOM 887 O O . LYS A 1 117 ? 15.312 -14.867 1.339 1 98.69 117 LYS A O 1
ATOM 892 N N . ALA A 1 118 ? 13.945 -14.875 -0.352 1 98.81 118 ALA A N 1
ATOM 893 C CA . ALA A 1 118 ? 15.008 -14.883 -1.354 1 98.81 118 ALA A CA 1
ATOM 894 C C . ALA A 1 118 ? 15.734 -13.547 -1.39 1 98.81 118 ALA A C 1
ATOM 896 O O . ALA A 1 118 ? 15.195 -12.523 -0.95 1 98.81 118 ALA A O 1
ATOM 897 N N . PRO A 1 119 ? 17.016 -13.578 -1.899 1 98.69 119 PRO A N 1
ATOM 898 C CA . PRO A 1 119 ? 17.688 -12.297 -2.162 1 98.69 119 PRO A CA 1
ATOM 899 C C . PRO A 1 119 ? 16.984 -11.484 -3.25 1 98.69 119 PRO A C 1
ATOM 901 O O . PRO A 1 119 ? 16.219 -12.039 -4.043 1 98.69 119 PRO A O 1
ATOM 904 N N . LEU A 1 120 ? 17.281 -10.219 -3.285 1 98.38 120 LEU A N 1
ATOM 905 C CA . LEU A 1 120 ? 16.641 -9.344 -4.266 1 98.38 120 LEU A CA 1
ATOM 906 C C . LEU A 1 120 ? 17.062 -9.727 -5.684 1 98.38 120 LEU A C 1
ATOM 908 O O . LEU A 1 120 ? 16.312 -9.484 -6.637 1 98.38 120 LEU A O 1
ATOM 912 N N . SER A 1 121 ? 18.156 -10.336 -5.82 1 97.75 121 SER A N 1
ATOM 913 C CA . SER A 1 121 ? 18.656 -10.742 -7.129 1 97.75 121 SER A CA 1
ATOM 914 C C . SER A 1 121 ? 17.75 -11.797 -7.758 1 97.75 121 SER A C 1
ATOM 916 O O . SER A 1 121 ? 17.875 -12.102 -8.945 1 97.75 121 SER A O 1
ATOM 918 N N . ALA A 1 122 ? 16.844 -12.297 -7.016 1 98.62 122 ALA A N 1
ATOM 919 C CA . ALA A 1 122 ? 15.859 -13.242 -7.539 1 98.62 122 ALA A CA 1
ATOM 920 C C . ALA A 1 122 ? 14.836 -12.547 -8.422 1 98.62 122 ALA A C 1
ATOM 922 O O . ALA A 1 122 ? 14.125 -13.195 -9.195 1 98.62 122 ALA A O 1
ATOM 923 N N . LEU A 1 123 ? 14.68 -11.289 -8.281 1 98.62 123 LEU A N 1
ATOM 924 C CA . LEU A 1 123 ? 13.672 -10.531 -9.023 1 98.62 123 LEU A CA 1
ATOM 925 C C . LEU A 1 123 ? 14.117 -10.289 -10.453 1 98.62 123 LEU A C 1
ATOM 927 O O . LEU A 1 123 ? 15.227 -9.797 -10.695 1 98.62 123 LEU A O 1
ATOM 931 N N . GLU A 1 124 ? 13.227 -10.625 -11.328 1 98 124 GLU A N 1
ATOM 932 C CA . GLU A 1 124 ? 13.508 -10.391 -12.742 1 98 124 GLU A CA 1
ATOM 933 C C . GLU A 1 124 ? 13.539 -8.898 -13.062 1 98 124 GLU A C 1
ATOM 935 O O . GLU A 1 124 ? 12.641 -8.156 -12.664 1 98 124 GLU A O 1
ATOM 940 N N . GLY A 1 125 ? 14.617 -8.477 -13.703 1 95.88 125 GLY A N 1
ATOM 941 C CA . GLY A 1 125 ? 14.703 -7.098 -14.148 1 95.88 125 GLY A CA 1
ATOM 942 C C . GLY A 1 125 ? 15.469 -6.211 -13.188 1 95.88 125 GLY A C 1
ATOM 943 O O . GLY A 1 125 ? 15.812 -5.074 -13.523 1 95.88 125 GLY A O 1
ATOM 944 N N . LEU A 1 126 ? 15.688 -6.688 -12.031 1 95.94 126 LEU A N 1
ATOM 945 C CA . LEU A 1 126 ? 16.516 -5.914 -11.117 1 95.94 126 LEU A CA 1
ATOM 946 C C . LEU A 1 126 ? 17.984 -5.988 -11.523 1 95.94 126 LEU A C 1
ATOM 948 O O . LEU A 1 126 ? 18.578 -7.066 -11.516 1 95.94 126 LEU A O 1
ATOM 952 N N . THR A 1 127 ? 18.578 -4.906 -11.906 1 94 127 THR A N 1
ATOM 953 C CA . THR A 1 127 ? 19.953 -4.859 -12.398 1 94 127 THR A CA 1
ATOM 954 C C . THR A 1 127 ? 20.938 -5.137 -11.273 1 94 127 THR A C 1
ATOM 956 O O . THR A 1 127 ? 20.594 -5.066 -10.094 1 94 127 THR A O 1
ATOM 959 N N . HIS A 1 128 ? 22.156 -5.453 -11.672 1 94.38 128 HIS A N 1
ATOM 960 C CA . HIS A 1 128 ? 23.219 -5.648 -10.695 1 94.38 128 HIS A CA 1
ATOM 961 C C . HIS A 1 128 ? 23.469 -4.379 -9.891 1 94.38 128 HIS A C 1
ATOM 963 O O . HIS A 1 128 ? 23.656 -4.434 -8.672 1 94.38 128 HIS A O 1
ATOM 969 N N . LYS A 1 129 ? 23.484 -3.268 -10.562 1 91.12 129 LYS A N 1
ATOM 970 C CA . LYS A 1 129 ? 23.688 -1.979 -9.906 1 91.12 129 LYS A CA 1
ATOM 971 C C . LYS A 1 129 ? 22.609 -1.721 -8.852 1 91.12 129 LYS A C 1
ATOM 973 O O . LYS A 1 129 ? 22.922 -1.277 -7.746 1 91.12 129 LYS A O 1
ATOM 978 N N . ALA A 1 130 ? 21.391 -2.006 -9.18 1 93.19 130 ALA A N 1
ATOM 979 C CA . ALA A 1 130 ? 20.281 -1.839 -8.242 1 93.19 130 ALA A CA 1
ATOM 980 C C . ALA A 1 130 ? 20.469 -2.725 -7.012 1 93.19 130 ALA A C 1
ATOM 982 O O . ALA A 1 130 ? 20.297 -2.271 -5.879 1 93.19 130 ALA A O 1
ATOM 983 N N . ASN A 1 131 ? 20.844 -3.906 -7.293 1 94.56 131 ASN A N 1
ATOM 984 C CA . ASN A 1 131 ? 21.078 -4.836 -6.195 1 94.56 131 ASN A CA 1
ATOM 985 C C . ASN A 1 131 ? 22.125 -4.312 -5.23 1 94.56 131 ASN A C 1
ATOM 987 O O . ASN A 1 131 ? 21.953 -4.375 -4.012 1 94.56 131 ASN A O 1
ATOM 991 N N . GLU A 1 132 ? 23.172 -3.854 -5.734 1 92 132 GLU A N 1
ATOM 992 C CA . GLU A 1 132 ? 24.25 -3.299 -4.914 1 92 132 GLU A CA 1
ATOM 993 C C . GLU A 1 132 ? 23.766 -2.092 -4.117 1 92 132 GLU A C 1
ATOM 995 O O . GLU A 1 132 ? 24.156 -1.912 -2.959 1 92 132 GLU A O 1
ATOM 1000 N N . SER A 1 133 ? 22.938 -1.323 -4.734 1 89.75 133 SER A N 1
ATOM 1001 C CA . SER A 1 133 ? 22.359 -0.173 -4.059 1 89.75 133 SER A CA 1
ATOM 1002 C C . SER A 1 133 ? 21.531 -0.604 -2.852 1 89.75 133 SER A C 1
ATOM 1004 O O . SER A 1 133 ? 21.672 -0.039 -1.764 1 89.75 133 SER A O 1
ATOM 1006 N N . PHE A 1 134 ? 20.781 -1.586 -3.006 1 94 134 PHE A N 1
ATOM 1007 C CA . PHE A 1 134 ? 19.953 -2.078 -1.915 1 94 134 PHE A CA 1
ATOM 1008 C C . PHE A 1 134 ? 20.812 -2.66 -0.798 1 94 134 PHE A C 1
ATOM 1010 O O . PHE A 1 134 ? 20.531 -2.439 0.383 1 94 134 PHE A O 1
ATOM 1017 N N . LYS A 1 135 ? 21.781 -3.342 -1.186 1 92.56 135 LYS A N 1
ATOM 1018 C CA . LYS A 1 135 ? 22.688 -3.91 -0.187 1 92.56 135 LYS A CA 1
ATOM 1019 C C . LYS A 1 135 ? 23.312 -2.816 0.673 1 92.56 135 LYS A C 1
ATOM 1021 O O . LYS A 1 135 ? 23.453 -2.977 1.888 1 92.56 135 LYS A O 1
ATOM 1026 N N . ALA A 1 136 ? 23.641 -1.715 0.067 1 88.44 136 ALA A N 1
ATOM 1027 C CA . ALA A 1 136 ? 24.234 -0.581 0.777 1 88.44 136 ALA A CA 1
ATOM 1028 C C . ALA A 1 136 ? 23.25 -0.01 1.802 1 88.44 136 ALA A C 1
ATOM 1030 O O . ALA A 1 136 ? 23.672 0.6 2.791 1 88.44 136 ALA A O 1
ATOM 1031 N N . MET A 1 137 ? 22.031 -0.248 1.542 1 91.56 137 MET A N 1
ATOM 1032 C CA . MET A 1 137 ? 21 0.248 2.445 1 91.56 137 MET A CA 1
ATOM 1033 C C . MET A 1 137 ? 20.516 -0.858 3.377 1 91.56 137 MET A C 1
ATOM 1035 O O . MET A 1 137 ? 19.469 -0.725 4.012 1 91.56 137 MET A O 1
ATOM 1039 N N . HIS A 1 138 ? 21.109 -1.955 3.357 1 94.12 138 HIS A N 1
ATOM 1040 C CA . HIS A 1 138 ? 20.859 -3.102 4.219 1 94.12 138 HIS A CA 1
ATOM 1041 C C . HIS A 1 138 ? 19.516 -3.758 3.883 1 94.12 138 HIS A C 1
ATOM 1043 O O . HIS A 1 138 ? 18.828 -4.242 4.773 1 94.12 138 HIS A O 1
ATOM 1049 N N . ILE A 1 139 ? 19.219 -3.666 2.715 1 96.62 139 ILE A N 1
ATOM 1050 C CA . ILE A 1 139 ? 18.094 -4.414 2.168 1 96.62 139 ILE A CA 1
ATOM 1051 C C . ILE A 1 139 ? 18.609 -5.621 1.386 1 96.62 139 ILE A C 1
ATOM 1053 O O . ILE A 1 139 ? 19.203 -5.469 0.318 1 96.62 139 ILE A O 1
ATOM 1057 N N . HIS A 1 140 ? 18.25 -6.809 1.857 1 97.75 140 HIS A N 1
ATOM 1058 C CA . HIS A 1 140 ? 18.891 -7.996 1.304 1 97.75 140 HIS A CA 1
ATOM 1059 C C . HIS A 1 140 ? 17.875 -8.914 0.638 1 97.75 140 HIS A C 1
ATOM 1061 O O . HIS A 1 140 ? 18.172 -9.547 -0.377 1 97.75 140 HIS A O 1
ATOM 1067 N N . THR A 1 141 ? 16.703 -8.953 1.219 1 98.75 141 THR A N 1
ATOM 1068 C CA . THR A 1 141 ? 15.727 -9.922 0.746 1 98.75 141 THR A CA 1
ATOM 1069 C C . THR A 1 141 ? 14.477 -9.227 0.222 1 98.75 141 THR A C 1
ATOM 1071 O O . THR A 1 141 ? 14.305 -8.016 0.414 1 98.75 141 THR A O 1
ATOM 1074 N N . ILE A 1 142 ? 13.672 -10 -0.403 1 98.88 142 ILE A N 1
ATOM 1075 C CA . ILE A 1 142 ? 12.383 -9.508 -0.88 1 98.88 142 ILE A CA 1
ATOM 1076 C C . ILE A 1 142 ? 11.531 -9.062 0.305 1 98.88 142 ILE A C 1
ATOM 1078 O O . ILE A 1 142 ? 10.883 -8.016 0.254 1 98.88 142 ILE A O 1
ATOM 1082 N N . ALA A 1 143 ? 11.602 -9.805 1.345 1 98.88 143 ALA A N 1
ATOM 1083 C CA . ALA A 1 143 ? 10.883 -9.43 2.559 1 98.88 143 ALA A CA 1
ATOM 1084 C C . ALA A 1 143 ? 11.391 -8.102 3.109 1 98.88 143 ALA A C 1
ATOM 1086 O O . ALA A 1 143 ? 10.609 -7.266 3.568 1 98.88 143 ALA A O 1
ATOM 1087 N N . ASP A 1 144 ? 12.703 -7.879 3.082 1 98.69 144 ASP A N 1
ATOM 1088 C CA . ASP A 1 144 ? 13.266 -6.602 3.514 1 98.69 144 ASP A CA 1
ATOM 1089 C C . ASP A 1 144 ? 12.695 -5.445 2.695 1 98.69 144 ASP A C 1
ATOM 1091 O O . ASP A 1 144 ? 12.305 -4.418 3.25 1 98.69 144 ASP A O 1
ATOM 1095 N N . LEU A 1 145 ? 12.703 -5.609 1.397 1 98.5 145 LEU A N 1
ATOM 1096 C CA . LEU A 1 145 ? 12.211 -4.555 0.519 1 98.5 145 LEU A CA 1
ATOM 1097 C C . LEU A 1 145 ? 10.734 -4.277 0.777 1 98.5 145 LEU A C 1
ATOM 1099 O O . LEU A 1 145 ? 10.312 -3.117 0.789 1 98.5 145 LEU A O 1
ATOM 1103 N N . ALA A 1 146 ? 9.961 -5.309 1.025 1 98.81 146 ALA A N 1
ATOM 1104 C CA . ALA A 1 146 ? 8.539 -5.168 1.303 1 98.81 146 ALA A CA 1
ATOM 1105 C C . ALA A 1 146 ? 8.305 -4.305 2.541 1 98.81 146 ALA A C 1
ATOM 1107 O O . ALA A 1 146 ? 7.273 -3.633 2.65 1 98.81 146 ALA A O 1
ATOM 1108 N N . ASP A 1 147 ? 9.219 -4.336 3.404 1 98.44 147 ASP A N 1
ATOM 1109 C CA . ASP A 1 147 ? 9.062 -3.656 4.684 1 98.44 147 ASP A CA 1
ATOM 1110 C C . ASP A 1 147 ? 9.836 -2.338 4.703 1 98.44 147 ASP A C 1
ATOM 1112 O O . ASP A 1 147 ? 9.977 -1.711 5.758 1 98.44 147 ASP A O 1
ATOM 1116 N N . TRP A 1 148 ? 10.32 -1.896 3.602 1 97.81 148 TRP A N 1
ATOM 1117 C CA . TRP A 1 148 ? 11.188 -0.724 3.527 1 97.81 148 TRP A CA 1
ATOM 1118 C C . TRP A 1 148 ? 10.422 0.542 3.9 1 97.81 148 TRP A C 1
ATOM 1120 O O . TRP A 1 148 ? 9.547 0.983 3.16 1 97.81 148 TRP A O 1
ATOM 1130 N N . LYS A 1 149 ? 10.781 1.146 4.988 1 97.75 149 LYS A N 1
ATOM 1131 C CA . LYS A 1 149 ? 10.016 2.227 5.602 1 97.75 149 LYS A CA 1
ATOM 1132 C C . LYS A 1 149 ? 9.984 3.459 4.703 1 97.75 149 LYS A C 1
ATOM 1134 O O . LYS A 1 149 ? 8.992 4.191 4.684 1 97.75 149 LYS A O 1
ATOM 1139 N N . PHE A 1 150 ? 11 3.764 3.939 1 97.44 150 PHE A N 1
ATOM 1140 C CA . PHE A 1 150 ? 11.047 4.973 3.129 1 97.44 150 PHE A CA 1
ATOM 1141 C C . PHE A 1 150 ? 10.031 4.898 1.99 1 97.44 150 PHE A C 1
ATOM 1143 O O . PHE A 1 150 ? 9.406 5.902 1.645 1 97.44 150 PHE A O 1
ATOM 1150 N N . ALA A 1 151 ? 9.906 3.742 1.415 1 98.44 151 ALA A N 1
ATOM 1151 C CA . ALA A 1 151 ? 8.898 3.574 0.373 1 98.44 151 ALA A CA 1
ATOM 1152 C C . ALA A 1 151 ? 7.488 3.713 0.945 1 98.44 151 ALA A C 1
ATOM 1154 O O . ALA A 1 151 ? 6.633 4.379 0.354 1 98.44 151 ALA A O 1
ATOM 1155 N N . LYS A 1 152 ? 7.234 3.146 2.139 1 98.81 152 LYS A N 1
ATOM 1156 C CA . LYS A 1 152 ? 5.941 3.268 2.807 1 98.81 152 LYS A CA 1
ATOM 1157 C C . LYS A 1 152 ? 5.629 4.727 3.137 1 98.81 152 LYS A C 1
ATOM 1159 O O . LYS A 1 152 ? 4.5 5.184 2.939 1 98.81 152 LYS A O 1
ATOM 1164 N N . ARG A 1 153 ? 6.629 5.379 3.639 1 98.88 153 ARG A N 1
ATOM 1165 C CA . ARG A 1 153 ? 6.488 6.789 3.986 1 98.88 153 ARG A CA 1
ATOM 1166 C C . ARG A 1 153 ? 6.23 7.637 2.744 1 98.88 153 ARG A C 1
ATOM 1168 O O . ARG A 1 153 ? 5.383 8.531 2.76 1 98.88 153 ARG A O 1
ATOM 1175 N N . ALA A 1 154 ? 6.965 7.363 1.657 1 98.88 154 ALA A N 1
ATOM 1176 C CA . ALA A 1 154 ? 6.723 8.07 0.4 1 98.88 154 ALA A CA 1
ATOM 1177 C C . ALA A 1 154 ? 5.289 7.859 -0.078 1 98.88 154 ALA A C 1
ATOM 1179 O O . ALA A 1 154 ? 4.617 8.82 -0.47 1 98.88 154 ALA A O 1
ATOM 1180 N N . GLU A 1 155 ? 4.832 6.648 0.002 1 98.88 155 GLU A N 1
ATOM 1181 C CA . GLU A 1 155 ? 3.453 6.344 -0.368 1 98.88 155 GLU A CA 1
ATOM 1182 C C . GLU A 1 155 ? 2.465 7.129 0.49 1 98.88 155 GLU A C 1
ATOM 1184 O O . GLU A 1 155 ? 1.471 7.652 -0.018 1 98.88 155 GLU A O 1
ATOM 1189 N N . ALA A 1 156 ? 2.709 7.184 1.733 1 98.88 156 ALA A N 1
ATOM 1190 C CA . ALA A 1 156 ? 1.82 7.887 2.656 1 98.88 156 ALA A CA 1
ATOM 1191 C C . ALA A 1 156 ? 1.732 9.367 2.312 1 98.88 156 ALA A C 1
ATOM 1193 O O . ALA A 1 156 ? 0.651 9.961 2.355 1 98.88 156 ALA A O 1
ATOM 1194 N N . ILE A 1 157 ? 2.861 9.969 1.96 1 98.88 157 ILE A N 1
ATOM 1195 C CA . ILE A 1 157 ? 2.891 11.367 1.554 1 98.88 157 ILE A CA 1
ATOM 1196 C C . ILE A 1 157 ? 1.988 11.57 0.339 1 98.88 157 ILE A C 1
ATOM 1198 O O . ILE A 1 157 ? 1.143 12.469 0.329 1 98.8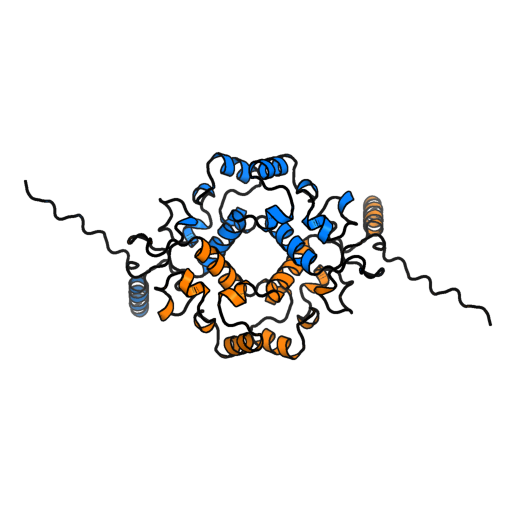8 157 ILE A O 1
ATOM 1202 N N . VAL A 1 158 ? 2.158 10.75 -0.637 1 98.88 158 VAL A N 1
ATOM 1203 C CA . VAL A 1 158 ? 1.403 10.891 -1.878 1 98.88 158 VAL A CA 1
ATOM 1204 C C . VAL A 1 158 ? -0.087 10.711 -1.598 1 98.88 158 VAL A C 1
ATOM 1206 O O . VAL A 1 158 ? -0.912 11.484 -2.09 1 98.88 158 VAL A O 1
ATOM 1209 N N . GLU A 1 159 ? -0.425 9.734 -0.804 1 98.75 159 GLU A N 1
ATOM 1210 C CA . GLU A 1 159 ? -1.834 9.508 -0.5 1 98.75 159 GLU A CA 1
ATOM 1211 C C . GLU A 1 159 ? -2.424 10.672 0.293 1 98.75 159 GLU A C 1
ATOM 1213 O O . GLU A 1 159 ? -3.512 11.156 -0.025 1 98.75 159 GLU A O 1
ATOM 1218 N N . ALA A 1 160 ? -1.72 11.148 1.302 1 98.56 160 ALA A N 1
ATOM 1219 C CA . ALA A 1 160 ? -2.197 12.25 2.133 1 98.56 160 ALA A CA 1
ATOM 1220 C C . ALA A 1 160 ? -2.383 13.523 1.306 1 98.56 160 ALA A C 1
ATOM 1222 O O . ALA A 1 160 ? -3.271 14.328 1.588 1 98.56 160 ALA A O 1
ATOM 1223 N N . SER A 1 161 ? -1.564 13.695 0.312 1 98.69 161 SER A N 1
ATOM 1224 C CA . SER A 1 161 ? -1.619 14.891 -0.523 1 98.69 161 SER A CA 1
ATOM 1225 C C . SER A 1 161 ? -2.979 15.031 -1.198 1 98.69 161 SER A C 1
ATOM 1227 O O . SER A 1 161 ? -3.379 16.125 -1.579 1 98.69 161 SER A O 1
ATOM 1229 N N . LYS A 1 162 ? -3.668 13.977 -1.336 1 98.38 162 LYS A N 1
ATOM 1230 C CA . LYS A 1 162 ? -4.977 13.977 -1.983 1 98.38 162 LYS A CA 1
ATOM 1231 C C . LYS A 1 162 ? -6.047 14.555 -1.06 1 98.38 162 LYS A C 1
ATOM 1233 O O . LYS A 1 162 ? -7.152 14.875 -1.502 1 98.38 162 LYS A O 1
ATOM 1238 N N . PHE A 1 163 ? -5.711 14.719 0.198 1 98.19 163 PHE A N 1
ATOM 1239 C CA . PHE A 1 163 ? -6.746 15.023 1.178 1 98.19 163 PHE A CA 1
ATOM 1240 C C . PHE A 1 163 ? -6.387 16.281 1.968 1 98.19 163 PHE A C 1
ATOM 1242 O O . PHE A 1 163 ? -6.785 16.422 3.125 1 98.19 163 PHE A O 1
ATOM 1249 N N . GLU A 1 164 ? -5.637 17.109 1.396 1 97.06 164 GLU A N 1
ATOM 1250 C CA . GLU A 1 164 ? -5.234 18.359 2.039 1 97.06 164 GLU A CA 1
ATOM 1251 C C . GLU A 1 164 ? -5.867 19.562 1.352 1 97.06 164 GLU A C 1
ATOM 1253 O O . GLU A 1 164 ? -6.102 19.547 0.142 1 97.06 164 GLU A O 1
ATOM 1258 N N . HIS A 1 165 ? -6.156 20.641 2.18 1 96.5 165 HIS A N 1
ATOM 1259 C CA . HIS A 1 165 ? -6.441 21.969 1.631 1 96.5 165 HIS A CA 1
ATOM 1260 C C . HIS A 1 165 ? -5.188 22.828 1.604 1 96.5 165 HIS A C 1
ATOM 1262 O O . HIS A 1 165 ? -4.473 22.922 2.605 1 96.5 165 HIS A O 1
ATOM 1268 N N . THR A 1 166 ? -4.973 23.469 0.503 1 96.56 166 THR A N 1
ATOM 1269 C CA . THR A 1 166 ? -3.805 24.344 0.432 1 96.56 166 THR A CA 1
ATOM 1270 C C . THR A 1 166 ? -4.164 25.766 0.842 1 96.56 166 THR A C 1
ATOM 1272 O O . THR A 1 166 ? -3.279 26.594 1.07 1 96.56 166 THR A O 1
ATOM 1275 N N . LYS A 1 167 ? -5.434 26.016 0.959 1 95.12 167 LYS A N 1
ATOM 1276 C CA . LYS A 1 167 ? -5.93 27.281 1.476 1 95.12 167 LYS A CA 1
ATOM 1277 C C . LYS A 1 167 ? -6.574 27.109 2.85 1 95.12 167 LYS A C 1
ATOM 1279 O O . LYS A 1 167 ? -7.223 26.094 3.111 1 95.12 167 LYS A O 1
ATOM 1284 N N . THR A 1 168 ? -6.41 28.156 3.658 1 93.19 168 THR A N 1
ATOM 1285 C CA . THR A 1 168 ? -7.004 28.125 4.988 1 93.19 168 THR A CA 1
ATOM 1286 C C . THR A 1 168 ? -8.523 28.203 4.906 1 93.19 168 THR A C 1
ATOM 1288 O O . THR A 1 168 ? -9.078 28.531 3.854 1 93.19 168 THR A O 1
ATOM 1291 N N . SER A 1 169 ? -9.133 27.812 6.07 1 89.88 169 SER A N 1
ATOM 1292 C CA . SER A 1 169 ? -10.586 27.906 6.133 1 89.88 169 SER A CA 1
ATOM 1293 C C . SER A 1 169 ? -11.055 29.328 5.844 1 89.88 169 SER A C 1
ATOM 1295 O O . SER A 1 169 ? -12.062 29.531 5.164 1 89.88 169 SER A O 1
ATOM 1297 N N . GLN A 1 170 ? -10.367 30.281 6.367 1 90 170 GLN A N 1
ATOM 1298 C CA . GLN A 1 170 ? -10.727 31.688 6.156 1 90 170 GLN A CA 1
ATOM 1299 C C . GLN A 1 170 ? -10.586 32.062 4.684 1 90 170 GLN A C 1
ATOM 1301 O O . GLN A 1 170 ? -11.461 32.75 4.133 1 90 170 GLN A O 1
ATOM 1306 N N . GLU A 1 171 ? -9.477 31.641 4.105 1 92.88 171 GLU A N 1
ATOM 1307 C CA . GLU A 1 171 ? -9.258 31.938 2.693 1 92.88 171 GLU A CA 1
ATOM 1308 C C . GLU A 1 171 ? -10.328 31.297 1.82 1 92.88 171 GLU A C 1
ATOM 1310 O O . GLU A 1 171 ? -10.797 31.906 0.855 1 92.88 171 GLU A O 1
ATOM 1315 N N . ARG A 1 172 ? -10.703 30.141 2.195 1 91.94 172 ARG A N 1
ATOM 1316 C CA . ARG A 1 172 ? -11.734 29.438 1.435 1 91.94 172 ARG A CA 1
ATOM 1317 C C . ARG A 1 172 ? -13.086 30.141 1.573 1 91.94 172 ARG A C 1
ATOM 1319 O O . ARG A 1 172 ? -13.828 30.266 0.598 1 91.94 172 ARG A O 1
ATOM 1326 N N . LYS A 1 173 ? -13.375 30.531 2.717 1 90.88 173 LYS A N 1
ATOM 1327 C CA . LYS A 1 173 ? -14.617 31.266 2.955 1 90.88 173 LYS A CA 1
ATOM 1328 C C . LYS A 1 173 ? -14.656 32.562 2.15 1 90.88 173 LYS A C 1
ATOM 1330 O O . LYS A 1 173 ? -15.672 32.875 1.529 1 90.88 173 LYS A O 1
ATOM 1335 N N . MET A 1 174 ? -13.609 33.25 2.256 1 92.69 174 MET A N 1
ATOM 1336 C CA . MET A 1 174 ? -13.516 34.5 1.511 1 92.69 174 MET A CA 1
ATOM 1337 C C . MET A 1 174 ? -13.688 34.281 0.015 1 92.69 174 MET A C 1
ATOM 1339 O O . MET A 1 174 ? -14.383 35.031 -0.665 1 92.69 174 MET A O 1
ATOM 1343 N N . GLU A 1 175 ? -13.07 33.25 -0.486 1 92.25 175 GLU A N 1
ATOM 1344 C CA . GLU A 1 175 ? -13.18 32.938 -1.905 1 92.25 175 GLU A CA 1
ATOM 1345 C C . GLU A 1 175 ? -14.625 32.594 -2.279 1 92.25 175 GLU A C 1
ATOM 1347 O O . GLU A 1 175 ? -15.109 32.969 -3.338 1 92.25 17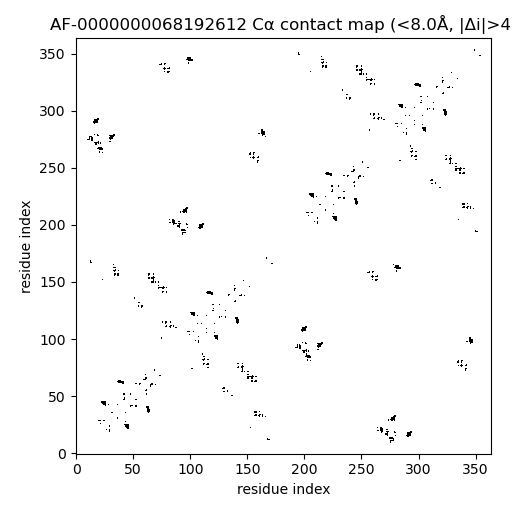5 GLU A O 1
ATOM 1352 N N . ARG A 1 176 ? -15.297 31.859 -1.454 1 91.38 176 ARG A N 1
ATOM 1353 C CA . ARG A 1 176 ? -16.703 31.516 -1.696 1 91.38 176 ARG A CA 1
ATOM 1354 C C . ARG A 1 176 ? -17.578 32.75 -1.741 1 91.38 176 ARG A C 1
ATOM 1356 O O . ARG A 1 176 ? -18.469 32.875 -2.588 1 91.38 176 ARG A O 1
ATOM 1363 N N . GLU A 1 177 ? -17.328 33.656 -0.894 1 91.81 177 GLU A N 1
ATOM 1364 C CA . GLU A 1 177 ? -18.078 34.906 -0.834 1 91.81 177 GLU A CA 1
ATOM 1365 C C . GLU A 1 177 ? -17.812 35.781 -2.059 1 91.81 177 GLU A C 1
ATOM 1367 O O . GLU A 1 177 ? -18.719 36.406 -2.6 1 91.81 177 GLU A O 1
ATOM 1372 N N . MET A 1 178 ? -16.641 35.781 -2.461 1 94.06 178 MET A N 1
ATOM 1373 C CA . MET A 1 178 ? -16.266 36.562 -3.637 1 94.06 178 MET A CA 1
ATOM 1374 C C . MET A 1 178 ? -16.906 36 -4.895 1 94.06 178 MET A C 1
ATOM 1376 O O . MET A 1 178 ? -17.328 36.75 -5.781 1 94.06 178 MET A O 1
ATOM 1380 N N . GLN A 1 179 ? -16.953 34.656 -5.016 1 91.5 179 GLN A N 1
ATOM 1381 C CA . GLN A 1 179 ? -17.547 34 -6.176 1 91.5 179 GLN A CA 1
ATOM 1382 C C . GLN A 1 179 ? -19.047 34.281 -6.273 1 91.5 179 GLN A C 1
ATOM 1384 O O . GLN A 1 179 ? -19.594 34.312 -7.371 1 91.5 179 GLN A O 1
ATOM 1389 N N . LYS A 1 180 ? -19.703 34.5 -5.125 1 89.69 180 LYS A N 1
ATOM 1390 C CA . LYS A 1 180 ? -21.125 34.781 -5.113 1 89.69 180 LYS A CA 1
ATOM 1391 C C . LYS A 1 180 ? -21.406 36.188 -5.602 1 89.69 180 LYS A C 1
ATOM 1393 O O . LYS A 1 180 ? -22.516 36.5 -6.062 1 89.69 180 LYS A O 1
ATOM 1398 N N . LEU A 1 181 ? -20.422 36.844 -5.445 1 86.88 181 LEU A N 1
ATOM 1399 C CA . LEU A 1 181 ? -20.594 38.25 -5.836 1 86.88 181 LEU A CA 1
ATOM 1400 C C . LEU A 1 181 ? -20.344 38.406 -7.328 1 86.88 181 LEU A C 1
ATOM 1402 O O . LEU A 1 181 ? -20.734 39.438 -7.902 1 86.88 181 LEU A O 1
ATOM 1406 N N . ASN A 1 182 ? -19.734 37.469 -8.102 1 78.62 182 ASN A N 1
ATOM 1407 C CA . ASN A 1 182 ? -19.484 37.562 -9.531 1 78.62 182 ASN A CA 1
ATOM 1408 C C . ASN A 1 182 ? -20.484 36.719 -10.328 1 78.62 182 ASN A C 1
ATOM 1410 O O . ASN A 1 182 ? -20.766 35.594 -9.977 1 78.62 182 ASN A O 1
ATOM 1414 N N . MET B 1 1 ? -14.516 -57.125 -19.25 1 40.12 1 MET B N 1
ATOM 1415 C CA . MET B 1 1 ? -14.672 -55.75 -18.766 1 40.12 1 MET B CA 1
ATOM 1416 C C . MET B 1 1 ? -13.367 -55 -18.875 1 40.12 1 MET B C 1
ATOM 1418 O O . MET B 1 1 ? -12.383 -55.312 -18.203 1 40.12 1 MET B O 1
ATOM 1422 N N . SER B 1 2 ? -12.953 -54.469 -20.031 1 45 2 SER B N 1
ATOM 1423 C CA . SER B 1 2 ? -11.703 -53.812 -20.422 1 45 2 SER B CA 1
ATOM 1424 C C . SER B 1 2 ? -11.414 -52.594 -19.562 1 45 2 SER B C 1
ATOM 1426 O O . SER B 1 2 ? -12.312 -51.781 -19.328 1 45 2 SER B O 1
ATOM 1428 N N . GLU B 1 3 ? -10.609 -52.625 -18.5 1 47.47 3 GLU B N 1
ATOM 1429 C CA . GLU B 1 3 ? -10.211 -51.531 -17.625 1 47.47 3 GLU B CA 1
ATOM 1430 C C . GLU B 1 3 ? -9.859 -50.281 -18.438 1 47.47 3 GLU B C 1
ATOM 1432 O O . GLU B 1 3 ? -9 -50.344 -19.312 1 47.47 3 GLU B O 1
ATOM 1437 N N . GLU B 1 4 ? -10.859 -49.375 -18.781 1 49.34 4 GLU B N 1
ATOM 1438 C CA . GLU B 1 4 ? -10.57 -48.094 -19.391 1 49.34 4 GLU B CA 1
ATOM 1439 C C . GLU B 1 4 ? -9.32 -47.438 -18.781 1 49.34 4 GLU B C 1
ATOM 1441 O O . GLU B 1 4 ? -9.148 -47.469 -17.562 1 49.34 4 GLU B O 1
ATOM 1446 N N . PRO B 1 5 ? -8.195 -47.312 -19.531 1 55.38 5 PRO B N 1
ATOM 1447 C CA . PRO B 1 5 ? -6.996 -46.719 -18.953 1 55.38 5 PRO B CA 1
ATOM 1448 C C . PRO B 1 5 ? -7.305 -45.469 -18.125 1 55.38 5 PRO B C 1
ATOM 1450 O O . PRO B 1 5 ? -8.312 -44.781 -18.359 1 55.38 5 PRO B O 1
ATOM 1453 N N . PRO B 1 6 ? -6.949 -45.281 -16.906 1 53.25 6 PRO B N 1
ATOM 1454 C CA . PRO B 1 6 ? -7.227 -44.094 -16.094 1 53.25 6 PRO B CA 1
ATOM 1455 C C . PRO B 1 6 ? -7.121 -42.812 -16.875 1 53.25 6 PRO B C 1
ATOM 1457 O O . PRO B 1 6 ? -6.363 -42.719 -17.844 1 53.25 6 PRO B O 1
ATOM 1460 N N . SER B 1 7 ? -8.094 -42.031 -17.234 1 49.09 7 SER B N 1
ATOM 1461 C CA . SER B 1 7 ? -8.102 -40.719 -17.875 1 49.09 7 SER B CA 1
ATOM 1462 C C . SER B 1 7 ? -6.828 -39.969 -17.562 1 49.09 7 SER B C 1
ATOM 1464 O O . SER B 1 7 ? -6.531 -39.688 -16.391 1 49.09 7 SER B O 1
ATOM 1466 N N . LYS B 1 8 ? -5.746 -40.156 -18.172 1 54.56 8 LYS B N 1
ATOM 1467 C CA . LYS B 1 8 ? -4.496 -39.406 -18.016 1 54.56 8 LYS B CA 1
ATOM 1468 C C . LYS B 1 8 ? -4.754 -37.906 -17.828 1 54.5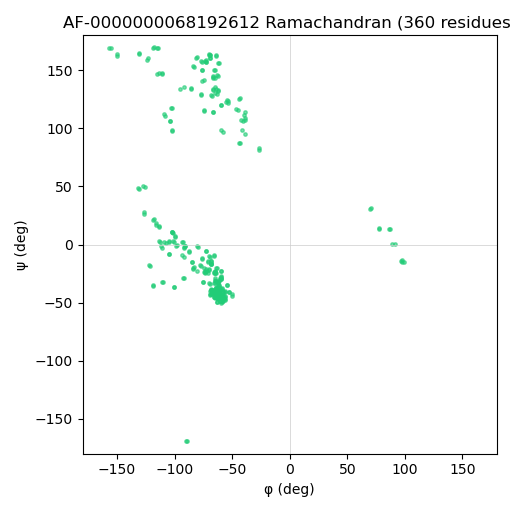6 8 LYS B C 1
ATOM 1470 O O . LYS B 1 8 ? -5.422 -37.281 -18.656 1 54.56 8 LYS B O 1
ATOM 1475 N N . GLN B 1 9 ? -4.828 -37.344 -16.719 1 62.47 9 GLN B N 1
ATOM 1476 C CA . GLN B 1 9 ? -4.988 -35.906 -16.422 1 62.47 9 GLN B CA 1
ATOM 1477 C C . GLN B 1 9 ? -4.129 -35.062 -17.359 1 62.47 9 GLN B C 1
ATOM 1479 O O . GLN B 1 9 ? -2.936 -35.312 -17.516 1 62.47 9 GLN B O 1
ATOM 1484 N N . GLN B 1 10 ? -4.758 -34.375 -18.359 1 66.31 10 GLN B N 1
ATOM 1485 C CA . GLN B 1 10 ? -4.113 -33.5 -19.328 1 66.31 10 GLN B CA 1
ATOM 1486 C C . GLN B 1 10 ? -3.107 -32.562 -18.656 1 66.31 10 GLN B C 1
ATOM 1488 O O . GLN B 1 10 ? -3.414 -31.938 -17.641 1 66.31 10 GLN B O 1
ATOM 1493 N N . LYS B 1 11 ? -1.85 -32.75 -19.031 1 80.75 11 LYS B N 1
ATOM 1494 C CA . LYS B 1 11 ? -0.763 -31.906 -18.547 1 80.75 11 LYS B CA 1
ATOM 1495 C C . LYS B 1 11 ? -1.051 -30.422 -18.797 1 80.75 11 LYS B C 1
ATOM 1497 O O . LYS B 1 11 ? -1.444 -30.047 -19.906 1 80.75 11 LYS B O 1
ATOM 1502 N N . THR B 1 12 ? -1.085 -29.562 -17.812 1 83 12 THR B N 1
ATOM 1503 C CA . THR B 1 12 ? -1.331 -28.125 -17.922 1 83 12 THR B CA 1
ATOM 1504 C C . THR B 1 12 ? -0.064 -27.391 -18.344 1 83 12 THR B C 1
ATOM 1506 O O . THR B 1 12 ? -0.137 -26.312 -18.953 1 83 12 THR B O 1
ATOM 1509 N N . GLY B 1 13 ? 1.084 -27.984 -18.109 1 89.19 13 GLY B N 1
ATOM 1510 C CA . GLY B 1 13 ? 2.35 -27.312 -18.359 1 89.19 13 GLY B CA 1
ATOM 1511 C C . GLY B 1 13 ? 2.875 -26.562 -17.141 1 89.19 13 GLY B C 1
ATOM 1512 O O . GLY B 1 13 ? 3.947 -25.953 -17.203 1 89.19 13 GLY B O 1
ATOM 1513 N N . TRP B 1 14 ? 2.129 -26.625 -16.031 1 92.94 14 TRP B N 1
ATOM 1514 C CA . TRP B 1 14 ? 2.508 -25.938 -14.812 1 92.94 14 TRP B CA 1
ATOM 1515 C C . TRP B 1 14 ? 2.719 -26.922 -13.672 1 92.94 14 TRP B C 1
ATOM 1517 O O . TRP B 1 14 ? 2.691 -26.531 -12.5 1 92.94 14 TRP B O 1
ATOM 1527 N N . GLU B 1 15 ? 2.961 -28.141 -13.961 1 91.31 15 GLU B N 1
ATOM 1528 C CA . GLU B 1 15 ? 2.977 -29.203 -12.969 1 91.31 15 GLU B CA 1
ATOM 1529 C C . GLU B 1 15 ? 4.176 -29.078 -12.039 1 91.31 15 GLU B C 1
ATOM 1531 O O . GLU B 1 15 ? 4.145 -29.562 -10.906 1 91.31 15 GLU B O 1
ATOM 1536 N N . ASP B 1 16 ? 5.203 -28.375 -12.453 1 92.06 16 ASP B N 1
ATOM 1537 C CA . ASP B 1 16 ? 6.422 -28.297 -11.664 1 92.06 16 ASP B CA 1
ATOM 1538 C C . ASP B 1 16 ? 6.406 -27.078 -10.75 1 92.06 16 ASP B C 1
ATOM 1540 O O . ASP B 1 16 ? 7.359 -26.828 -10.008 1 92.06 16 ASP B O 1
ATOM 1544 N N . TYR B 1 17 ? 5.363 -26.375 -10.789 1 96.12 17 TYR B N 1
ATOM 1545 C CA . TYR B 1 17 ? 5.258 -25.203 -9.93 1 96.12 17 TYR B CA 1
ATOM 1546 C C . TYR B 1 17 ? 4.789 -25.578 -8.531 1 96.12 17 TYR B C 1
ATOM 1548 O O . TYR B 1 17 ? 4.047 -26.562 -8.367 1 96.12 17 TYR B O 1
ATOM 1556 N N . SER B 1 18 ? 5.211 -24.734 -7.562 1 97.38 18 SER B N 1
ATOM 1557 C CA . SER B 1 18 ? 4.879 -25.078 -6.184 1 97.38 18 SER B CA 1
ATOM 1558 C C . SER B 1 18 ? 4.062 -23.984 -5.516 1 97.38 18 SER B C 1
ATOM 1560 O O . SER B 1 18 ? 3.443 -24.203 -4.477 1 97.38 18 SER B O 1
ATOM 1562 N N . LEU B 1 19 ? 4.109 -22.781 -6.109 1 97.62 19 LEU B N 1
ATOM 1563 C CA . LEU B 1 19 ? 3.428 -21.688 -5.449 1 97.62 19 LEU B CA 1
ATOM 1564 C C . LEU B 1 19 ? 1.918 -21.906 -5.445 1 97.62 19 LEU B C 1
ATOM 1566 O O . LEU B 1 19 ? 1.365 -22.469 -6.387 1 97.62 19 LEU B O 1
ATOM 1570 N N . ASN B 1 20 ? 1.305 -21.5 -4.375 1 97.44 20 ASN B N 1
ATOM 1571 C CA . ASN B 1 20 ? -0.151 -21.469 -4.293 1 97.44 20 ASN B CA 1
ATOM 1572 C C . ASN B 1 20 ? -0.635 -20.359 -3.369 1 97.44 20 ASN B C 1
ATOM 1574 O O . ASN B 1 20 ? 0.164 -19.75 -2.656 1 97.44 20 ASN B O 1
ATOM 1578 N N . CYS B 1 21 ? -1.857 -20.016 -3.484 1 97.81 21 CYS B N 1
ATOM 1579 C CA . CYS B 1 21 ? -2.496 -19.047 -2.604 1 97.81 21 CYS B CA 1
ATOM 1580 C C . CYS B 1 21 ? -3.762 -19.625 -1.98 1 97.81 21 CYS B C 1
ATOM 1582 O O . CYS B 1 21 ? -4.816 -18.984 -2.01 1 97.81 21 CYS B O 1
ATOM 1584 N N . ASN B 1 22 ? -3.666 -20.734 -1.461 1 97.62 22 ASN B N 1
ATOM 1585 C CA . ASN B 1 22 ? -4.82 -21.5 -1.003 1 97.62 22 ASN B CA 1
ATOM 1586 C C . ASN B 1 22 ? -5.547 -20.797 0.135 1 97.62 22 ASN B C 1
ATOM 1588 O O . ASN B 1 22 ? -6.773 -20.875 0.245 1 97.62 22 ASN B O 1
ATOM 1592 N N . GLY B 1 23 ? -4.855 -20.062 0.949 1 98.06 23 GLY B N 1
ATOM 1593 C CA . GLY B 1 23 ? -5.484 -19.312 2.02 1 98.06 23 GLY B CA 1
ATOM 1594 C C . GLY B 1 23 ? -6.102 -18 1.548 1 98.06 23 GLY B C 1
ATOM 1595 O O . GLY B 1 23 ? -6.727 -17.281 2.332 1 98.06 23 GLY B O 1
ATOM 1596 N N . LEU B 1 24 ? -5.988 -17.688 0.298 1 98.19 24 LEU B N 1
ATOM 1597 C CA . LEU B 1 24 ? -6.414 -16.438 -0.296 1 98.19 24 LEU B CA 1
ATOM 1598 C C . LEU B 1 24 ? -7.75 -16.594 -1.015 1 98.19 24 LEU B C 1
ATOM 1600 O O . LEU B 1 24 ? -8.594 -15.688 -0.971 1 98.19 24 LEU B O 1
ATOM 1604 N N . LEU B 1 25 ? -7.957 -17.734 -1.649 1 98.25 25 LEU B N 1
ATOM 1605 C CA . LEU B 1 25 ? -9.039 -17.891 -2.613 1 98.25 25 LEU B CA 1
ATOM 1606 C C . LEU B 1 25 ? -9.945 -19.047 -2.213 1 98.25 25 LEU B C 1
ATOM 1608 O O . LEU B 1 25 ? -9.539 -19.953 -1.471 1 98.25 25 LEU B O 1
ATOM 1612 N N . MET B 1 26 ? -11.172 -18.984 -2.793 1 97.5 26 MET B N 1
ATOM 1613 C CA . MET B 1 26 ? -12.055 -20.156 -2.701 1 97.5 26 MET B CA 1
ATOM 1614 C C . MET B 1 26 ? -11.469 -21.328 -3.471 1 97.5 26 MET B C 1
ATOM 1616 O O . MET B 1 26 ? -10.781 -21.141 -4.473 1 97.5 26 MET B O 1
ATOM 1620 N N . LYS B 1 27 ? -11.789 -22.484 -2.98 1 96.12 27 LYS B N 1
ATOM 1621 C CA . LYS B 1 27 ? -11.203 -23.703 -3.521 1 96.12 27 LYS B CA 1
ATOM 1622 C C . LYS B 1 27 ? -11.336 -23.75 -5.043 1 96.12 27 LYS B C 1
ATOM 1624 O O . LYS B 1 27 ? -10.375 -24.062 -5.746 1 96.12 27 LYS B O 1
ATOM 1629 N N . ALA B 1 28 ? -12.438 -23.391 -5.547 1 95.69 28 ALA B N 1
ATOM 1630 C CA . ALA B 1 28 ? -12.727 -23.484 -6.977 1 95.69 28 ALA B CA 1
ATOM 1631 C C . ALA B 1 28 ? -11.891 -22.5 -7.773 1 95.69 28 ALA B C 1
ATOM 1633 O O . ALA B 1 28 ? -11.758 -22.625 -8.992 1 95.69 28 ALA B O 1
ATOM 1634 N N . ASP B 1 29 ? -11.258 -21.516 -7.129 1 96.88 29 ASP B N 1
ATOM 1635 C CA . ASP B 1 29 ? -10.578 -20.422 -7.816 1 96.88 29 ASP B CA 1
ATOM 1636 C C . ASP B 1 29 ? -9.07 -20.484 -7.598 1 96.88 29 ASP B C 1
ATOM 1638 O O . ASP B 1 29 ? -8.32 -19.672 -8.156 1 96.88 29 ASP B O 1
ATOM 1642 N N . GLU B 1 30 ? -8.523 -21.438 -6.93 1 96.56 30 GLU B N 1
ATOM 1643 C CA . GLU B 1 30 ? -7.125 -21.531 -6.52 1 96.56 30 GLU B CA 1
ATOM 1644 C C . GLU B 1 30 ? -6.215 -21.797 -7.715 1 96.56 30 GLU B C 1
ATOM 1646 O O . GLU B 1 30 ? -5 -21.594 -7.633 1 96.56 30 GLU B O 1
ATOM 1651 N N . GLY B 1 31 ? -6.719 -22.172 -8.781 1 95 31 GLY B N 1
ATOM 1652 C CA . GLY B 1 31 ? -5.922 -22.469 -9.961 1 95 31 GLY B CA 1
ATOM 1653 C C . GLY B 1 31 ? -5.996 -21.391 -11.023 1 95 31 GLY B C 1
ATOM 1654 O O . GLY B 1 31 ? -5.371 -21.5 -12.078 1 95 31 GLY B O 1
ATOM 1655 N N . SER B 1 32 ? -6.688 -20.344 -10.758 1 95.94 32 SER B N 1
ATOM 1656 C CA . SER B 1 32 ? -6.902 -19.266 -11.719 1 95.94 32 SER B CA 1
ATOM 1657 C C . SER B 1 32 ? -5.66 -18.391 -11.852 1 95.94 32 SER B C 1
ATOM 1659 O O . SER B 1 32 ? -4.875 -18.266 -10.914 1 95.94 32 SER B O 1
ATOM 1661 N N . HIS B 1 33 ? -5.535 -17.844 -13.086 1 97.75 33 HIS B N 1
ATOM 1662 C CA . HIS B 1 33 ? -4.574 -16.766 -13.25 1 97.75 33 HIS B CA 1
ATOM 1663 C C . HIS B 1 33 ? -4.945 -15.562 -12.383 1 97.75 33 HIS B C 1
ATOM 1665 O O . HIS B 1 33 ? -6.129 -15.25 -12.219 1 97.75 33 HIS B O 1
ATOM 1671 N N . PHE B 1 34 ? -3.912 -14.891 -11.891 1 98.56 34 PHE B N 1
ATOM 1672 C CA . PHE B 1 34 ? -4.152 -13.656 -11.148 1 98.56 34 PHE B CA 1
ATOM 1673 C C . PHE B 1 34 ? -4.914 -12.648 -12.008 1 98.56 34 PHE B C 1
ATOM 1675 O O . PHE B 1 34 ? -5.812 -11.961 -11.516 1 98.56 34 PHE B O 1
ATOM 1682 N N . SER B 1 35 ? -4.605 -12.547 -13.25 1 98.38 35 SER B N 1
ATOM 1683 C CA . SER B 1 35 ? -5.219 -11.578 -14.148 1 98.38 35 SER B CA 1
ATOM 1684 C C . SER B 1 35 ? -6.723 -11.805 -14.266 1 98.38 35 SER B C 1
ATOM 1686 O O . SER B 1 35 ? -7.496 -10.852 -14.383 1 98.38 35 SER B O 1
ATOM 1688 N N . ALA B 1 36 ? -7.156 -13.047 -14.148 1 98.12 36 ALA B N 1
ATOM 1689 C CA . ALA B 1 36 ? -8.578 -13.375 -14.203 1 98.12 36 ALA B CA 1
ATOM 1690 C C . ALA B 1 36 ? -9.297 -12.953 -12.93 1 98.12 36 ALA B C 1
ATOM 1692 O O . ALA B 1 36 ? -10.508 -12.758 -12.922 1 98.12 36 ALA B O 1
ATOM 1693 N N . LEU B 1 37 ? -8.555 -12.852 -11.898 1 98.69 37 LEU B N 1
ATOM 1694 C CA . LEU B 1 37 ? -9.133 -12.555 -10.594 1 98.69 37 LEU B CA 1
ATOM 1695 C C . LEU B 1 37 ? -9.336 -11.055 -10.414 1 98.69 37 LEU B C 1
ATOM 1697 O O . LEU B 1 37 ? -10.156 -10.633 -9.594 1 98.69 37 LEU B O 1
ATOM 1701 N N . VAL B 1 38 ? -8.672 -10.227 -11.156 1 98.81 38 VAL B N 1
ATOM 1702 C CA . VAL B 1 38 ? -8.641 -8.781 -10.953 1 98.81 38 VAL B CA 1
ATOM 1703 C C . VAL B 1 38 ? -10.062 -8.219 -11.031 1 98.81 38 VAL B C 1
ATOM 1705 O O . VAL B 1 38 ? -10.492 -7.477 -10.148 1 98.81 38 VAL B O 1
ATOM 1708 N N . ASP B 1 39 ? -10.812 -8.648 -12.023 1 98.5 39 ASP B N 1
ATOM 1709 C CA . ASP B 1 39 ? -12.156 -8.117 -12.227 1 98.5 39 ASP B CA 1
ATOM 1710 C C . ASP B 1 39 ? -13.211 -9.086 -11.719 1 98.5 39 ASP B C 1
ATOM 1712 O O . ASP B 1 39 ? -14.398 -8.945 -12.023 1 98.5 39 ASP B O 1
ATOM 1716 N N . ALA B 1 40 ? -12.797 -10.109 -11.008 1 98.31 40 ALA B N 1
ATOM 1717 C CA . ALA B 1 40 ? -13.719 -11.102 -10.453 1 98.31 40 ALA B CA 1
ATOM 1718 C C . ALA B 1 40 ? -14.438 -10.562 -9.219 1 98.31 40 ALA B C 1
ATOM 1720 O O . ALA B 1 40 ? -13.961 -9.617 -8.586 1 98.31 40 ALA B O 1
ATOM 1721 N N . PRO B 1 41 ? -15.625 -11.164 -8.898 1 97.75 41 PRO B N 1
ATOM 1722 C CA . PRO B 1 41 ? -16.312 -10.781 -7.664 1 97.75 41 PRO B CA 1
ATOM 1723 C C . PRO B 1 41 ? -15.5 -11.086 -6.41 1 97.75 41 PRO B C 1
ATOM 1725 O O . PRO B 1 41 ? -14.664 -11.992 -6.418 1 97.75 41 PRO B O 1
ATOM 1728 N N . LEU B 1 42 ? -15.781 -10.367 -5.324 1 97.75 42 LEU B N 1
ATOM 1729 C CA . LEU B 1 42 ? -15.031 -10.484 -4.078 1 97.75 42 LEU B CA 1
ATOM 1730 C C . LEU B 1 42 ? -15.281 -11.836 -3.416 1 97.75 42 LEU B C 1
ATOM 1732 O O . LEU B 1 42 ? -14.484 -12.289 -2.594 1 97.75 42 LEU B O 1
ATOM 1736 N N . THR B 1 43 ? -16.344 -12.539 -3.822 1 96.94 43 THR B N 1
ATOM 1737 C CA . THR B 1 43 ? -16.703 -13.82 -3.229 1 96.94 43 THR B CA 1
ATOM 1738 C C . THR B 1 43 ? -15.727 -14.906 -3.66 1 96.94 43 THR B C 1
ATOM 1740 O O . THR B 1 43 ? -15.75 -16.016 -3.129 1 96.94 43 THR B O 1
ATOM 1743 N N . LYS B 1 44 ? -14.859 -14.57 -4.527 1 97.88 44 LYS B N 1
ATOM 1744 C CA . LYS B 1 44 ? -13.797 -15.508 -4.879 1 97.88 44 LYS B CA 1
ATOM 1745 C C . LYS B 1 44 ? -12.711 -15.539 -3.807 1 97.88 44 LYS B C 1
ATOM 1747 O O . LYS B 1 44 ? -11.875 -16.453 -3.787 1 97.88 44 LYS B O 1
ATOM 1752 N N . MET B 1 45 ? -12.664 -14.578 -3.004 1 98.12 45 MET B N 1
ATOM 1753 C CA . MET B 1 45 ? -11.695 -14.539 -1.918 1 98.12 45 MET B CA 1
ATOM 1754 C C . MET B 1 45 ? -12.211 -15.289 -0.695 1 98.12 45 MET B C 1
ATOM 1756 O O . MET B 1 45 ? -13.352 -15.086 -0.278 1 98.12 45 MET B O 1
ATOM 1760 N N . GLU B 1 46 ? -11.312 -16.078 -0.185 1 97.44 46 GLU B N 1
ATOM 1761 C CA . GLU B 1 46 ? -11.664 -16.812 1.026 1 97.44 46 GLU B CA 1
ATOM 1762 C C . GLU B 1 46 ? -11.969 -15.859 2.18 1 97.44 46 GLU B C 1
ATOM 1764 O O . GLU B 1 46 ? -11.211 -14.922 2.439 1 97.44 46 GLU B O 1
ATOM 1769 N N . GLY B 1 47 ? -13.117 -16.125 2.891 1 95.12 47 GLY B N 1
ATOM 1770 C CA . GLY B 1 47 ? -13.5 -15.297 4.027 1 95.12 47 GLY B CA 1
ATOM 1771 C C . GLY B 1 47 ? -14.523 -14.234 3.678 1 95.12 47 GLY B C 1
ATOM 1772 O O . GLY B 1 47 ? -15.109 -13.609 4.566 1 95.12 47 GLY B O 1
ATOM 1773 N N . ILE B 1 48 ? -14.695 -14 2.439 1 95.19 48 ILE B N 1
ATOM 1774 C CA . ILE B 1 48 ? -15.727 -13.062 2.008 1 95.19 48 ILE B CA 1
ATOM 1775 C C . ILE B 1 48 ? -16.938 -13.828 1.496 1 95.19 48 ILE B C 1
ATOM 1777 O O . ILE B 1 48 ? -16.969 -14.258 0.343 1 95.19 48 ILE B O 1
ATOM 1781 N N . GLY B 1 49 ? -17.938 -13.969 2.369 1 91.94 49 GLY B N 1
ATOM 1782 C CA . GLY B 1 49 ? -19.172 -14.633 1.994 1 91.94 49 GLY B CA 1
ATOM 1783 C C . GLY B 1 49 ? -20.219 -13.68 1.432 1 91.94 49 GLY B C 1
ATOM 1784 O O . GLY B 1 49 ? -19.906 -12.539 1.104 1 91.94 49 GLY B O 1
ATOM 1785 N N . SER B 1 50 ? -21.422 -14.164 1.281 1 89.62 50 SER B N 1
ATOM 1786 C CA . SER B 1 50 ? -22.5 -13.398 0.652 1 89.62 50 SER B CA 1
ATOM 1787 C C . SER B 1 50 ? -22.828 -12.156 1.461 1 89.62 50 SER B C 1
ATOM 1789 O O . SER B 1 50 ? -23.047 -11.078 0.896 1 89.62 50 SER B O 1
ATOM 1791 N N . MET B 1 51 ? -22.859 -12.258 2.75 1 85.94 51 MET B N 1
ATOM 1792 C CA . MET B 1 51 ? -23.172 -11.117 3.607 1 85.94 51 MET B CA 1
ATOM 1793 C C . MET B 1 51 ? -22.094 -10.031 3.477 1 85.94 51 MET B C 1
ATOM 1795 O O . MET B 1 51 ? -22.422 -8.852 3.311 1 85.94 51 MET B O 1
ATOM 1799 N N . SER B 1 52 ? -20.906 -10.438 3.504 1 88.56 52 SER B N 1
ATOM 1800 C CA . SER B 1 52 ? -19.812 -9.484 3.354 1 88.56 52 SER B CA 1
ATOM 1801 C C . SER B 1 52 ? -19.844 -8.828 1.976 1 88.56 52 SER B C 1
ATOM 1803 O O . SER B 1 52 ? -19.547 -7.637 1.845 1 88.56 52 SER B O 1
ATOM 1805 N N . GLU B 1 53 ? -20.172 -9.617 1.071 1 88.94 53 GLU B N 1
ATOM 1806 C CA . GLU B 1 53 ? -20.234 -9.094 -0.288 1 88.94 53 GLU B CA 1
ATOM 1807 C C . GLU B 1 53 ? -21.281 -7.977 -0.391 1 88.94 53 GLU B C 1
ATOM 1809 O O . GLU B 1 53 ? -21.031 -6.949 -1.025 1 88.94 53 GLU B O 1
ATOM 1814 N N . ASP B 1 54 ? -22.359 -8.156 0.161 1 87.06 54 ASP B N 1
ATOM 1815 C CA . ASP B 1 54 ? -23.406 -7.133 0.157 1 87.06 54 ASP B CA 1
ATOM 1816 C C . ASP B 1 54 ? -22.922 -5.855 0.841 1 87.06 54 ASP B C 1
ATOM 1818 O O . ASP B 1 54 ? -23.125 -4.754 0.324 1 87.06 54 ASP B O 1
ATOM 1822 N N . VAL B 1 55 ? -22.297 -6.086 1.885 1 86.5 55 VAL B N 1
ATOM 1823 C CA . VAL B 1 55 ? -21.75 -4.969 2.646 1 86.5 55 VAL B CA 1
ATOM 1824 C C . VAL B 1 55 ? -20.719 -4.223 1.8 1 86.5 55 VAL B C 1
ATOM 1826 O O . VAL B 1 55 ? -20.781 -2.998 1.672 1 86.5 55 VAL B O 1
ATOM 1829 N N . LEU B 1 56 ? -19.859 -4.926 1.168 1 92 56 LEU B N 1
ATOM 1830 C CA . LEU B 1 56 ? -18.781 -4.336 0.38 1 92 56 LEU B CA 1
ATOM 1831 C C . LEU B 1 56 ? -19.344 -3.654 -0.868 1 92 56 LEU B C 1
ATOM 1833 O O . LEU B 1 56 ? -18.812 -2.635 -1.312 1 92 56 LEU B O 1
ATOM 1837 N N . SER B 1 57 ? -20.375 -4.234 -1.368 1 90.69 57 SER B N 1
ATOM 1838 C CA . SER B 1 57 ? -21.031 -3.578 -2.492 1 90.69 57 SER B CA 1
ATOM 1839 C C . SER B 1 57 ? -21.547 -2.197 -2.1 1 90.69 57 SER B C 1
ATOM 1841 O O . SER B 1 57 ? -21.5 -1.261 -2.898 1 90.69 57 SER B O 1
ATOM 1843 N N . GLY B 1 58 ? -22.031 -2.07 -0.932 1 88.19 58 GLY B N 1
ATOM 1844 C CA . GLY B 1 58 ? -22.469 -0.787 -0.41 1 88.19 58 GLY B CA 1
ATOM 1845 C C . GLY B 1 58 ? -21.344 0.225 -0.291 1 88.19 58 GLY B C 1
ATOM 1846 O O . GLY B 1 58 ? -21.594 1.433 -0.251 1 88.19 58 GLY B O 1
ATOM 1847 N N . LEU B 1 59 ? -20.141 -0.293 -0.265 1 91.94 59 LEU B N 1
ATOM 1848 C CA . LEU B 1 59 ? -18.953 0.561 -0.199 1 91.94 59 LEU B CA 1
ATOM 1849 C C . LEU B 1 59 ? -18.438 0.88 -1.598 1 91.94 59 LEU B C 1
ATOM 1851 O O . LEU B 1 59 ? -17.422 1.562 -1.746 1 91.94 59 LEU B O 1
ATOM 1855 N N . GLY B 1 60 ? -19.062 0.344 -2.557 1 92.56 60 GLY B N 1
ATOM 1856 C CA . GLY B 1 60 ? -18.625 0.519 -3.932 1 92.56 60 GLY B CA 1
ATOM 1857 C C . GLY B 1 60 ? -17.578 -0.491 -4.359 1 92.56 60 GLY B C 1
ATOM 1858 O O . GLY B 1 60 ? -16.922 -0.312 -5.383 1 92.56 60 GLY B O 1
ATOM 1859 N N . CYS B 1 61 ? -17.406 -1.479 -3.598 1 96.62 61 CYS B N 1
ATOM 1860 C CA . CYS B 1 61 ? -16.438 -2.518 -3.924 1 96.62 61 CYS B CA 1
ATOM 1861 C C . CYS B 1 61 ? -17.125 -3.773 -4.434 1 96.62 61 CYS B C 1
ATOM 1863 O O . CYS B 1 61 ? -17.641 -4.57 -3.645 1 96.62 61 CYS B O 1
ATOM 1865 N N . GLU B 1 62 ? -17.031 -3.998 -5.715 1 96.62 62 GLU B N 1
ATOM 1866 C CA . GLU B 1 62 ? -17.672 -5.164 -6.316 1 96.62 62 GLU B CA 1
ATOM 1867 C C . GLU B 1 62 ? -16.641 -6.18 -6.793 1 96.62 62 GLU B C 1
ATOM 1869 O O . GLU B 1 62 ? -16.906 -7.383 -6.805 1 96.62 62 GLU B O 1
ATOM 1874 N N . THR B 1 63 ? -15.531 -5.684 -7.199 1 98.25 63 THR B N 1
ATOM 1875 C CA . THR B 1 63 ? -14.477 -6.559 -7.707 1 98.25 63 THR B CA 1
ATOM 1876 C C . THR B 1 63 ? -13.25 -6.508 -6.797 1 98.25 63 THR B C 1
ATOM 1878 O O . THR B 1 63 ? -13.156 -5.652 -5.914 1 98.25 63 THR B O 1
ATOM 1881 N N . ILE B 1 64 ? -12.344 -7.422 -7.039 1 98.69 64 ILE B N 1
ATOM 1882 C CA . ILE B 1 64 ? -11.086 -7.457 -6.301 1 98.69 64 ILE B CA 1
ATOM 1883 C C . ILE B 1 64 ? -10.297 -6.176 -6.574 1 98.69 64 ILE B C 1
ATOM 1885 O O . ILE B 1 64 ? -9.711 -5.594 -5.656 1 98.69 64 ILE B O 1
ATOM 1889 N N . LYS B 1 65 ? -10.352 -5.711 -7.785 1 98.81 65 LYS B N 1
ATOM 1890 C CA . LYS B 1 65 ? -9.703 -4.445 -8.125 1 98.81 65 LYS B CA 1
ATOM 1891 C C . LYS B 1 65 ? -10.32 -3.287 -7.348 1 98.81 65 LYS B C 1
ATOM 1893 O O . LYS B 1 65 ? -9.602 -2.398 -6.879 1 98.81 65 LYS B O 1
ATOM 1898 N N . ASP B 1 66 ? -11.641 -3.26 -7.215 1 98.5 66 ASP B N 1
ATOM 1899 C CA . ASP B 1 66 ? -12.305 -2.217 -6.438 1 98.5 66 ASP B CA 1
ATOM 1900 C C . ASP B 1 66 ? -11.766 -2.18 -5.004 1 98.5 66 ASP B C 1
ATOM 1902 O O . ASP B 1 66 ? -11.469 -1.106 -4.477 1 98.5 66 ASP B O 1
ATOM 1906 N N . LEU B 1 67 ? -11.68 -3.34 -4.398 1 98.19 67 LEU B N 1
ATOM 1907 C CA . LEU B 1 67 ? -11.203 -3.408 -3.021 1 98.19 67 LEU B CA 1
ATOM 1908 C C . LEU B 1 67 ? -9.734 -3.018 -2.936 1 98.19 67 LEU B C 1
ATOM 1910 O O . LEU B 1 67 ? -9.328 -2.311 -2.01 1 98.19 67 LEU B O 1
ATOM 1914 N N . ALA B 1 68 ? -8.953 -3.43 -3.904 1 98.75 68 ALA B N 1
ATOM 1915 C CA . ALA B 1 68 ? -7.523 -3.135 -3.951 1 98.75 68 ALA B CA 1
ATOM 1916 C C . ALA B 1 68 ? -7.273 -1.629 -3.979 1 98.75 68 ALA B C 1
ATOM 1918 O O . ALA B 1 68 ? -6.246 -1.154 -3.486 1 98.75 68 ALA B O 1
ATOM 1919 N N . THR B 1 69 ? -8.188 -0.918 -4.531 1 98.44 69 THR B N 1
ATOM 1920 C CA . THR B 1 69 ? -8 0.511 -4.754 1 98.44 69 THR B CA 1
ATOM 1921 C C . THR B 1 69 ? -8.969 1.323 -3.893 1 98.44 69 THR B C 1
ATOM 1923 O O . THR B 1 69 ? -9.188 2.508 -4.152 1 98.44 69 THR B O 1
ATOM 1926 N N . TYR B 1 70 ? -9.578 0.69 -2.896 1 97.88 70 TYR B N 1
ATOM 1927 C CA . TYR B 1 70 ? -10.562 1.336 -2.037 1 97.88 70 TYR B CA 1
ATOM 1928 C C . TYR B 1 70 ? -9.953 2.533 -1.316 1 97.88 70 TYR B C 1
ATOM 1930 O O . TYR B 1 70 ? -9.023 2.381 -0.521 1 97.88 70 TYR B O 1
ATOM 1938 N N . LYS B 1 71 ? -10.5 3.691 -1.546 1 97.5 71 LYS B N 1
ATOM 1939 C CA . LYS B 1 71 ? -9.867 4.953 -1.171 1 97.5 71 LYS B CA 1
ATOM 1940 C C . LYS B 1 71 ? -9.727 5.07 0.344 1 97.5 71 LYS B C 1
ATOM 1942 O O . LYS B 1 71 ? -8.742 5.613 0.84 1 97.5 71 LYS B O 1
ATOM 1947 N N . PHE B 1 72 ? -10.648 4.609 1.126 1 97.94 72 PHE B N 1
ATOM 1948 C CA . PHE B 1 72 ? -10.562 4.789 2.57 1 97.94 72 PHE B CA 1
ATOM 1949 C C . PHE B 1 72 ? -9.539 3.84 3.174 1 97.94 72 PHE B C 1
ATOM 1951 O O . PHE B 1 72 ? -8.914 4.156 4.188 1 97.94 72 PHE B O 1
ATOM 1958 N N . PHE B 1 73 ? -9.398 2.684 2.582 1 98.44 73 PHE B N 1
ATOM 1959 C CA . PHE B 1 73 ? -8.32 1.81 3.016 1 98.44 73 PHE B CA 1
ATOM 1960 C C . PHE B 1 73 ? -6.965 2.461 2.762 1 98.44 73 PHE B C 1
ATOM 1962 O O . PHE B 1 73 ? -6.105 2.486 3.648 1 98.44 73 PHE B O 1
ATOM 1969 N N . LEU B 1 74 ? -6.766 3.025 1.587 1 98.81 74 LEU B N 1
ATOM 1970 C CA . LEU B 1 74 ? -5.504 3.666 1.231 1 98.81 74 LEU B CA 1
ATOM 1971 C C . LEU B 1 74 ? -5.238 4.871 2.127 1 98.81 74 LEU B C 1
ATOM 1973 O O . LEU B 1 74 ? -4.109 5.07 2.586 1 98.81 74 LEU B O 1
ATOM 1977 N N . LEU B 1 75 ? -6.266 5.594 2.369 1 98.75 75 LEU B N 1
ATOM 1978 C CA . LEU B 1 75 ? -6.156 6.73 3.275 1 98.75 75 LEU B CA 1
ATOM 1979 C C . LEU B 1 75 ? -5.793 6.27 4.684 1 98.75 75 LEU B C 1
ATOM 1981 O O . LEU B 1 75 ? -4.871 6.809 5.301 1 98.75 75 LEU B O 1
ATOM 1985 N N . ALA B 1 76 ? -6.492 5.289 5.211 1 98.88 76 ALA B N 1
ATOM 1986 C CA . ALA B 1 76 ? -6.223 4.781 6.555 1 98.88 76 ALA B CA 1
ATOM 1987 C C . ALA B 1 76 ? -4.773 4.324 6.684 1 98.88 76 ALA B C 1
ATOM 1989 O O . ALA B 1 76 ? -4.102 4.652 7.664 1 98.88 76 ALA B O 1
ATOM 1990 N N . ARG B 1 77 ? -4.316 3.621 5.699 1 98.94 77 ARG B N 1
ATOM 1991 C CA . ARG B 1 77 ? -2.934 3.16 5.703 1 98.94 77 ARG B CA 1
ATOM 1992 C C . ARG B 1 77 ? -1.964 4.336 5.754 1 98.94 77 ARG B C 1
ATOM 1994 O O . ARG B 1 77 ? -0.996 4.316 6.516 1 98.94 77 ARG B O 1
ATOM 2001 N N . ALA B 1 78 ? -2.217 5.316 4.953 1 98.88 78 ALA B N 1
ATOM 2002 C CA . ALA B 1 78 ? -1.359 6.5 4.938 1 98.88 78 ALA B CA 1
ATOM 2003 C C . ALA B 1 78 ? -1.334 7.176 6.305 1 98.88 78 ALA B C 1
ATOM 2005 O O . ALA B 1 78 ? -0.265 7.523 6.812 1 98.88 78 ALA B O 1
ATOM 2006 N N . LEU B 1 79 ? -2.484 7.312 6.902 1 98.94 79 LEU B N 1
ATOM 2007 C CA . LEU B 1 79 ? -2.598 8.008 8.18 1 98.94 79 LEU B CA 1
ATOM 2008 C C . LEU B 1 79 ? -1.85 7.25 9.273 1 98.94 79 LEU B C 1
ATOM 2010 O O . LEU B 1 79 ? -1.188 7.863 10.117 1 98.94 79 LEU B O 1
ATOM 2014 N N . VAL B 1 80 ? -1.912 6.016 9.258 1 98.88 80 VAL B N 1
ATOM 2015 C CA . VAL B 1 80 ? -1.234 5.207 10.266 1 98.88 80 VAL B CA 1
ATOM 2016 C C . VAL B 1 80 ? 0.277 5.301 10.07 1 98.88 80 VAL B C 1
ATOM 2018 O O . VAL B 1 80 ? 1.027 5.422 11.047 1 98.88 80 VAL B O 1
ATOM 2021 N N . VAL B 1 81 ? 0.757 5.23 8.82 1 98.88 81 VAL B N 1
ATOM 2022 C CA . VAL B 1 81 ? 2.182 5.383 8.547 1 98.88 81 VAL B CA 1
ATOM 2023 C C . VAL B 1 81 ? 2.662 6.746 9.039 1 98.88 81 VAL B C 1
ATOM 2025 O O . VAL B 1 81 ? 3.686 6.844 9.719 1 98.88 81 VAL B O 1
ATOM 2028 N N . LEU B 1 82 ? 1.928 7.797 8.742 1 98.75 82 LEU B N 1
ATOM 2029 C CA . LEU B 1 82 ? 2.303 9.148 9.133 1 98.75 82 LEU B CA 1
ATOM 2030 C C . LEU B 1 82 ? 2.285 9.297 10.656 1 98.75 82 LEU B C 1
ATOM 2032 O O . LEU B 1 82 ? 3.137 9.977 11.227 1 98.75 82 LEU B O 1
ATOM 2036 N N . ALA B 1 83 ? 1.308 8.719 11.281 1 98.81 83 ALA B N 1
ATOM 2037 C CA . ALA B 1 83 ? 1.234 8.758 12.742 1 98.81 83 ALA B CA 1
ATOM 2038 C C . ALA B 1 83 ? 2.521 8.227 13.367 1 98.81 83 ALA B C 1
ATOM 2040 O O . ALA B 1 83 ? 2.963 8.727 14.406 1 98.81 83 ALA B O 1
ATOM 2041 N N . GLY B 1 84 ? 3.094 7.293 12.75 1 98.69 84 GLY B N 1
ATOM 2042 C CA . GLY B 1 84 ? 4.328 6.711 13.258 1 98.69 84 GLY B CA 1
ATOM 2043 C C . GLY B 1 84 ? 5.516 7.648 13.148 1 98.69 84 GLY B C 1
ATOM 2044 O O . GLY B 1 84 ? 6.574 7.383 13.719 1 98.69 84 GLY B O 1
ATOM 2045 N N . THR B 1 85 ? 5.418 8.75 12.484 1 98.44 85 THR B N 1
ATOM 2046 C CA . THR B 1 85 ? 6.512 9.688 12.273 1 98.44 85 THR B CA 1
ATOM 2047 C C . THR B 1 85 ? 6.266 10.984 13.031 1 98.44 85 THR B C 1
ATOM 2049 O O . THR B 1 85 ? 7.059 11.93 12.945 1 98.44 85 THR B O 1
ATOM 2052 N N . GLU B 1 86 ? 5.152 11.031 13.68 1 98.44 86 GLU B N 1
ATOM 2053 C CA . GLU B 1 86 ? 4.754 12.227 14.414 1 98.44 86 GLU B CA 1
ATOM 2054 C C . GLU B 1 86 ? 5.531 12.352 15.719 1 98.44 86 GLU B C 1
ATOM 2056 O O . GLU B 1 86 ? 5.812 11.352 16.375 1 98.44 86 GLU B O 1
ATOM 2061 N N . GLU B 1 87 ? 5.906 13.594 16.047 1 98.12 87 GLU B N 1
ATOM 2062 C CA . GLU B 1 87 ? 6.422 13.922 17.375 1 98.12 87 GLU B CA 1
ATOM 2063 C C . GLU B 1 87 ? 5.414 14.75 18.172 1 98.12 87 GLU B C 1
ATOM 2065 O O . GLU B 1 87 ? 5.164 15.914 17.844 1 98.12 87 GLU B O 1
ATOM 2070 N N . ALA B 1 88 ? 4.906 14.148 19.141 1 95.81 88 ALA B N 1
ATOM 2071 C CA . ALA B 1 88 ? 3.816 14.734 19.922 1 95.81 88 ALA B CA 1
ATOM 2072 C C . ALA B 1 88 ? 4.184 16.125 20.422 1 95.81 88 ALA B C 1
ATOM 2074 O O . ALA B 1 88 ? 5.242 16.328 21.016 1 95.81 88 ALA B O 1
ATOM 2075 N N . GLY B 1 89 ? 3.301 17.078 20.047 1 96 89 GLY B N 1
ATOM 2076 C CA . GLY B 1 89 ? 3.416 18.422 20.594 1 96 89 GLY B CA 1
ATOM 2077 C C . GLY B 1 89 ? 4.516 19.234 19.938 1 96 89 GLY B C 1
ATOM 2078 O O . GLY B 1 89 ? 4.871 20.312 20.422 1 96 89 GLY B O 1
ATOM 2079 N N . LYS B 1 90 ? 5.031 18.781 18.812 1 96.62 90 LYS B N 1
ATOM 2080 C CA . LYS B 1 90 ? 6.211 19.438 18.266 1 96.62 90 LYS B CA 1
ATOM 2081 C C . LYS B 1 90 ? 5.906 20.078 16.922 1 96.62 90 LYS B C 1
ATOM 2083 O O . LYS B 1 90 ? 6.82 20.359 16.141 1 96.62 90 LYS B O 1
ATOM 2088 N N . ARG B 1 91 ? 4.676 20.234 16.656 1 96.25 91 ARG B N 1
ATOM 2089 C CA . ARG B 1 91 ? 4.344 20.906 15.406 1 96.25 91 ARG B CA 1
ATOM 2090 C C . ARG B 1 91 ? 4.848 22.344 15.406 1 96.25 91 ARG B C 1
ATOM 2092 O O . ARG B 1 91 ? 4.613 23.094 16.359 1 96.25 91 ARG B O 1
ATOM 2099 N N . ASP B 1 92 ? 5.562 22.656 14.312 1 94.12 92 ASP B N 1
ATOM 2100 C CA . ASP B 1 92 ? 5.953 24.062 14.133 1 94.12 92 ASP B CA 1
ATOM 2101 C C . ASP B 1 92 ? 4.73 24.953 13.953 1 94.12 92 ASP B C 1
ATOM 2103 O O . ASP B 1 92 ? 3.838 24.641 13.164 1 94.12 92 ASP B O 1
ATOM 2107 N N . VAL B 1 93 ? 4.684 26.047 14.633 1 91 93 VAL B N 1
ATOM 2108 C CA . VAL B 1 93 ? 3.527 26.938 14.633 1 91 93 VAL B CA 1
ATOM 2109 C C . VAL B 1 93 ? 3.326 27.531 13.242 1 91 93 VAL B C 1
ATOM 2111 O O . VAL B 1 93 ? 2.215 27.922 12.875 1 91 93 VAL B O 1
ATOM 2114 N N . SER B 1 94 ? 4.359 27.562 12.453 1 92.62 94 SER B N 1
ATOM 2115 C CA . SER B 1 94 ? 4.277 28.141 11.109 1 92.62 94 SER B CA 1
ATOM 2116 C C . SER B 1 94 ? 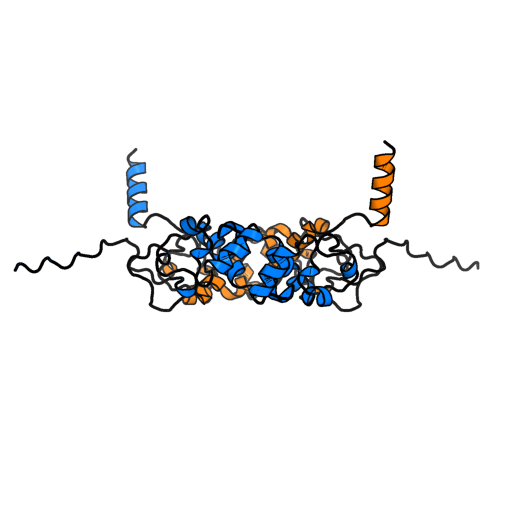3.9 27.078 10.078 1 92.62 94 SER B C 1
ATOM 2118 O O . SER B 1 94 ? 3.736 27.391 8.898 1 92.62 94 SER B O 1
ATOM 2120 N N . SER B 1 95 ? 3.742 25.875 10.57 1 95.44 95 SER B N 1
ATOM 2121 C CA . SER B 1 95 ? 3.436 24.812 9.625 1 95.44 95 SER B CA 1
ATOM 2122 C C . SER B 1 95 ? 2.061 25 9 1 95.44 95 SER B C 1
ATOM 2124 O O . SER B 1 95 ? 1.106 25.375 9.68 1 95.44 95 SER B O 1
ATOM 2126 N N . ALA B 1 96 ? 1.974 24.609 7.688 1 95.12 96 ALA B N 1
ATOM 2127 C CA . ALA B 1 96 ? 0.705 24.656 6.965 1 95.12 96 ALA B CA 1
ATOM 2128 C C . ALA B 1 96 ? 0.178 23.25 6.699 1 95.12 96 ALA B C 1
ATOM 2130 O O . ALA B 1 96 ? -0.879 23.078 6.09 1 95.12 96 ALA B O 1
ATOM 2131 N N . MET B 1 97 ? 0.84 22.281 7.141 1 95.94 97 MET B N 1
ATOM 2132 C CA . MET B 1 97 ? 0.514 20.875 6.855 1 95.94 97 MET B CA 1
ATOM 2133 C C . MET B 1 97 ? -0.809 20.484 7.504 1 95.94 97 MET B C 1
ATOM 2135 O O . MET B 1 97 ? -1.044 20.781 8.672 1 95.94 97 MET B O 1
ATOM 2139 N N . ASN B 1 98 ? -1.649 19.812 6.656 1 97.69 98 ASN B N 1
ATOM 2140 C CA . ASN B 1 98 ? -2.947 19.406 7.172 1 97.69 98 ASN B CA 1
ATOM 2141 C C . ASN B 1 98 ? -3.498 18.203 6.395 1 97.69 98 ASN B C 1
ATOM 2143 O O . ASN B 1 98 ? -2.91 17.781 5.398 1 97.69 98 ASN B O 1
ATOM 2147 N N . ILE B 1 99 ? -4.543 17.641 6.922 1 98.38 99 ILE B N 1
ATOM 2148 C CA . ILE B 1 99 ? -5.309 16.594 6.242 1 98.38 99 ILE B CA 1
ATOM 2149 C C . ILE B 1 99 ? -6.797 16.922 6.316 1 98.38 99 ILE B C 1
ATOM 2151 O O . ILE B 1 99 ? -7.617 16.047 6.617 1 98.38 99 ILE B O 1
ATOM 2155 N N . ASP B 1 100 ? -7.215 18.062 6.02 1 97.81 100 ASP B N 1
ATOM 2156 C CA . ASP B 1 100 ? -8.539 18.594 6.32 1 97.81 100 ASP B CA 1
ATOM 2157 C C . ASP B 1 100 ? -9.609 17.922 5.473 1 97.81 100 ASP B C 1
ATOM 2159 O O . ASP B 1 100 ? -10.789 17.906 5.848 1 97.81 100 ASP B O 1
ATOM 2163 N N . LYS B 1 101 ? -9.281 17.391 4.359 1 98.12 101 LYS B N 1
ATOM 2164 C CA . LYS B 1 101 ? -10.25 16.719 3.5 1 98.12 101 LYS B CA 1
ATOM 2165 C C . LYS B 1 101 ? -10.383 15.242 3.883 1 98.12 101 LYS B C 1
ATOM 2167 O O . LYS B 1 101 ? -11.234 14.531 3.346 1 98.12 101 LYS B O 1
ATOM 2172 N N . ALA B 1 102 ? -9.578 14.805 4.785 1 98.69 102 ALA B N 1
ATOM 2173 C CA . ALA B 1 102 ? -9.562 13.383 5.133 1 98.69 102 ALA B CA 1
ATOM 2174 C C . ALA B 1 102 ? -10.508 13.094 6.293 1 98.69 102 ALA B C 1
ATOM 2176 O O . ALA B 1 102 ? -11.047 11.984 6.398 1 98.69 102 ALA B O 1
ATOM 2177 N N . VAL B 1 103 ? -10.688 14.102 7.145 1 98.75 103 VAL B N 1
ATOM 2178 C CA . VAL B 1 103 ? -11.438 13.859 8.375 1 98.75 103 VAL B CA 1
ATOM 2179 C C . VAL B 1 103 ? -12.5 14.938 8.555 1 98.75 103 VAL B C 1
ATOM 2181 O O . VAL B 1 103 ? -12.422 16.016 7.945 1 98.75 103 VAL B O 1
ATOM 2184 N N . ASP B 1 104 ? -13.43 14.641 9.445 1 98.06 104 ASP B N 1
ATOM 2185 C CA . ASP B 1 104 ? -14.461 15.609 9.805 1 98.06 104 ASP B CA 1
ATOM 2186 C C . ASP B 1 104 ? -13.867 16.781 10.586 1 98.06 104 ASP B C 1
ATOM 2188 O O . ASP B 1 104 ? -12.781 16.672 11.148 1 98.06 104 ASP B O 1
ATOM 2192 N N . LYS B 1 105 ? -14.586 17.828 10.594 1 96.5 105 LYS B N 1
ATOM 2193 C CA . LYS B 1 105 ? -14.141 19.094 11.148 1 96.5 105 LYS B CA 1
ATOM 2194 C C . LYS B 1 105 ? -13.641 18.938 12.578 1 96.5 105 LYS B C 1
ATOM 2196 O O . LYS B 1 105 ? -12.609 19.5 12.953 1 96.5 105 LYS B O 1
ATOM 2201 N N . GLU B 1 106 ? -14.258 18.188 13.359 1 96.88 106 GLU B N 1
ATOM 2202 C CA . GLU B 1 106 ? -13.922 18.047 14.773 1 96.88 106 GLU B CA 1
ATOM 2203 C C . GLU B 1 106 ? -12.586 17.359 14.953 1 96.88 106 GLU B C 1
ATOM 2205 O O . GLU B 1 106 ? -11.984 17.422 16.031 1 96.88 106 GLU B O 1
ATOM 2210 N N . TRP B 1 107 ? -12.125 16.719 13.906 1 98.31 107 TRP B N 1
ATOM 2211 C CA . TRP B 1 107 ? -10.898 15.938 14.008 1 98.31 107 TRP B CA 1
ATOM 2212 C C . TRP B 1 107 ? -9.734 16.672 13.344 1 98.31 107 TRP B C 1
ATOM 2214 O O . TRP B 1 107 ? -8.578 16.266 13.492 1 98.31 107 TRP B O 1
ATOM 2224 N N . GLU B 1 108 ? -9.93 17.75 12.664 1 97.44 108 GLU B N 1
ATOM 2225 C CA . GLU B 1 108 ? -8.922 18.406 11.836 1 97.44 108 GLU B CA 1
ATOM 2226 C C . GLU B 1 108 ? -7.766 18.938 12.688 1 97.44 108 GLU B C 1
ATOM 2228 O O . GLU B 1 108 ? -6.637 19.031 12.211 1 97.44 108 GLU B O 1
ATOM 2233 N N . HIS B 1 109 ? -8.031 19.188 13.977 1 97.25 109 HIS B N 1
ATOM 2234 C CA . HIS B 1 109 ? -7.004 19.797 14.805 1 97.25 109 HIS B CA 1
ATOM 2235 C C . HIS B 1 109 ? -6.316 18.766 15.688 1 97.25 109 HIS B C 1
ATOM 2237 O O . HIS B 1 109 ? -5.457 19.109 16.5 1 97.25 109 HIS B O 1
ATOM 2243 N N . LYS B 1 110 ? -6.688 17.516 15.531 1 98.19 110 LYS B N 1
ATOM 2244 C CA . LYS B 1 110 ? -6.102 16.438 16.312 1 98.19 110 LYS B CA 1
ATOM 2245 C C . LYS B 1 110 ? -4.766 15.992 15.734 1 98.19 110 LYS B C 1
ATOM 2247 O O . LYS B 1 110 ? -4.449 16.297 14.586 1 98.19 110 LYS B O 1
ATOM 2252 N N . SER B 1 111 ? -3.984 15.312 16.625 1 98.5 111 SER B N 1
ATOM 2253 C CA . SER B 1 111 ? -2.734 14.719 16.172 1 98.5 111 SER B CA 1
ATOM 2254 C C . SER B 1 111 ? -2.99 13.484 15.305 1 98.5 111 SER B C 1
ATOM 2256 O O . SER B 1 111 ? -4.07 12.898 15.367 1 98.5 111 SER B O 1
ATOM 2258 N N . LEU B 1 112 ? -2.021 13.148 14.516 1 98.75 112 LEU B N 1
ATOM 2259 C CA . LEU B 1 112 ? -2.129 11.938 13.703 1 98.75 112 LEU B CA 1
ATOM 2260 C C . LEU B 1 112 ? -2.248 10.703 14.594 1 98.75 112 LEU B C 1
ATOM 2262 O O . LEU B 1 112 ? -2.961 9.758 14.25 1 98.75 112 LEU B O 1
ATOM 2266 N N . MET B 1 113 ? -1.611 10.68 15.695 1 98.81 113 MET B N 1
ATOM 2267 C CA . MET B 1 113 ? -1.696 9.562 16.641 1 98.81 113 MET B CA 1
ATOM 2268 C C . MET B 1 113 ? -3.119 9.398 17.156 1 98.81 113 MET B C 1
ATOM 2270 O O . MET B 1 113 ? -3.617 8.281 17.266 1 98.81 113 MET B O 1
ATOM 2274 N N . GLU B 1 114 ? -3.758 10.516 17.469 1 98.81 114 GLU B N 1
ATOM 2275 C CA . GLU B 1 114 ? -5.16 10.477 17.875 1 98.81 114 GLU B CA 1
ATOM 2276 C C . GLU B 1 114 ? -6.055 10.008 16.719 1 98.81 114 GLU B C 1
ATOM 2278 O O . GLU B 1 114 ? -6.949 9.188 16.922 1 98.81 114 GLU B O 1
ATOM 2283 N N . ILE B 1 115 ? -5.758 10.477 15.594 1 98.88 115 ILE B N 1
ATOM 2284 C CA . ILE B 1 115 ? -6.586 10.164 14.43 1 98.88 115 ILE B CA 1
ATOM 2285 C C . ILE B 1 115 ? -6.453 8.688 14.078 1 98.88 115 ILE B C 1
ATOM 2287 O O . ILE B 1 115 ? -7.441 8.031 13.742 1 98.88 115 ILE B O 1
ATOM 2291 N N . ALA B 1 116 ? -5.266 8.148 14.172 1 98.81 116 ALA B N 1
ATOM 2292 C CA . ALA B 1 116 ? -5.055 6.73 13.867 1 98.81 116 ALA B CA 1
ATOM 2293 C C . ALA B 1 116 ? -5.898 5.848 14.781 1 98.81 116 ALA B C 1
ATOM 2295 O O . ALA B 1 116 ? -6.332 4.766 14.383 1 98.81 116 ALA B O 1
ATOM 2296 N N . LYS B 1 117 ? -6.199 6.309 15.945 1 98.69 117 LYS B N 1
ATOM 2297 C CA . LYS B 1 117 ? -6.949 5.531 16.922 1 98.69 117 LYS B CA 1
ATOM 2298 C C . LYS B 1 117 ? -8.43 5.898 16.906 1 98.69 117 LYS B C 1
ATOM 2300 O O . LYS B 1 117 ? -9.234 5.305 17.625 1 98.69 117 LYS B O 1
ATOM 2305 N N . ALA B 1 118 ? -8.797 6.797 16.094 1 98.81 118 ALA B N 1
ATOM 2306 C CA . ALA B 1 118 ? -10.172 7.293 16.031 1 98.81 118 ALA B CA 1
ATOM 2307 C C . ALA B 1 118 ? -11.094 6.262 15.391 1 98.81 118 ALA B C 1
ATOM 2309 O O . ALA B 1 118 ? -10.641 5.371 14.672 1 98.81 118 ALA B O 1
ATOM 2310 N N . PRO B 1 119 ? -12.43 6.383 15.719 1 98.62 119 PRO B N 1
ATOM 2311 C CA . PRO B 1 119 ? -13.383 5.562 14.961 1 98.62 119 PRO B CA 1
ATOM 2312 C C . PRO B 1 119 ? -13.422 5.922 13.477 1 98.62 119 PRO B C 1
ATOM 2314 O O . PRO B 1 119 ? -12.992 7.012 13.094 1 98.62 119 PRO B O 1
ATOM 2317 N N . LEU B 1 120 ? -13.969 5.02 12.695 1 98.38 120 LEU B N 1
ATOM 2318 C CA . LEU B 1 120 ? -14.031 5.246 11.258 1 98.38 120 LEU B CA 1
ATOM 2319 C C . LEU B 1 120 ? -14.945 6.422 10.93 1 98.38 120 LEU B C 1
ATOM 2321 O O . LEU B 1 120 ? -14.766 7.086 9.906 1 98.38 120 LEU B O 1
ATOM 2325 N N . SER B 1 121 ? -15.836 6.707 11.781 1 97.69 121 SER B N 1
ATOM 2326 C CA . SER B 1 121 ? -16.766 7.809 11.57 1 97.69 121 SER B CA 1
ATOM 2327 C C . SER B 1 121 ? -16.047 9.148 11.57 1 97.69 121 SER B C 1
ATOM 2329 O O . SER B 1 121 ? -16.625 10.172 11.188 1 97.69 121 SER B O 1
ATOM 2331 N N . ALA B 1 122 ? -14.812 9.156 11.914 1 98.62 122 ALA B N 1
ATOM 2332 C CA . ALA B 1 122 ? -14.008 10.375 11.859 1 98.62 122 ALA B CA 1
ATOM 2333 C C . ALA B 1 122 ? -13.648 10.734 10.422 1 98.62 122 ALA B C 1
ATOM 2335 O O . ALA B 1 122 ? -13.25 11.859 10.141 1 98.62 122 ALA B O 1
ATOM 2336 N N . LEU B 1 123 ? -13.703 9.812 9.531 1 98.56 123 LEU B N 1
ATOM 2337 C CA . LEU B 1 123 ? -13.305 10.023 8.148 1 98.56 123 LEU B CA 1
ATOM 2338 C C . LEU B 1 123 ? -14.383 10.781 7.383 1 98.56 123 LEU B C 1
ATOM 2340 O O . LEU B 1 123 ? -15.555 10.391 7.398 1 98.56 123 LEU B O 1
ATOM 2344 N N . GLU B 1 124 ? -13.93 11.812 6.754 1 98 124 GLU B N 1
ATOM 2345 C CA . GLU B 1 124 ? -14.852 12.594 5.938 1 98 124 GLU B CA 1
ATOM 2346 C C . GLU B 1 124 ? -15.32 11.797 4.719 1 98 124 GLU B C 1
ATOM 2348 O O . GLU B 1 124 ? -14.508 11.203 4.012 1 98 124 GLU B O 1
ATOM 2353 N N . GLY B 1 125 ? -16.641 11.742 4.555 1 95.75 125 GLY B N 1
ATOM 2354 C CA . GLY B 1 125 ? -17.188 11.102 3.375 1 95.75 125 GLY B CA 1
ATOM 2355 C C . GLY B 1 125 ? -17.609 9.664 3.621 1 95.75 125 GLY B C 1
ATOM 2356 O O . GLY B 1 125 ? -18.297 9.062 2.789 1 95.75 125 GLY B O 1
ATOM 2357 N N . LEU B 1 126 ? -17.203 9.133 4.684 1 95.75 126 LEU B N 1
ATOM 2358 C CA . LEU B 1 126 ? -17.672 7.789 5.012 1 95.75 126 LEU B CA 1
ATOM 2359 C C . LEU B 1 126 ? -19.125 7.828 5.496 1 95.75 126 LEU B C 1
ATOM 2361 O O . LEU B 1 126 ? -19.422 8.445 6.523 1 95.75 126 LEU B O 1
ATOM 2365 N N . THR B 1 127 ? -20.016 7.242 4.793 1 93.88 127 THR B N 1
ATOM 2366 C CA . THR B 1 127 ? -21.453 7.281 5.105 1 93.88 127 THR B CA 1
ATOM 2367 C C . THR B 1 127 ? -21.75 6.469 6.363 1 93.88 127 THR B C 1
ATOM 2369 O O . THR B 1 127 ? -20.922 5.664 6.801 1 93.88 127 THR B O 1
ATOM 2372 N N . HIS B 1 128 ? -22.906 6.711 6.902 1 94.31 128 HIS B N 1
ATOM 2373 C CA . HIS B 1 128 ? -23.344 5.941 8.055 1 94.31 128 HIS B CA 1
ATOM 2374 C C . HIS B 1 128 ? -23.469 4.461 7.715 1 94.31 128 HIS B C 1
ATOM 2376 O O . HIS B 1 128 ? -23.078 3.6 8.5 1 94.31 128 HIS B O 1
ATOM 2382 N N . LYS B 1 129 ? -24.031 4.172 6.57 1 90.81 129 LYS B N 1
ATOM 2383 C CA . LYS B 1 129 ? -24.172 2.795 6.113 1 90.81 129 LYS B CA 1
ATOM 2384 C C . LYS B 1 129 ? -22.828 2.096 6.023 1 90.81 129 LYS B C 1
ATOM 2386 O O . LYS B 1 129 ? -22.672 0.951 6.457 1 90.81 129 LYS B O 1
ATOM 2391 N N . ALA B 1 130 ? -21.859 2.762 5.488 1 92.88 130 ALA B N 1
ATOM 2392 C CA . ALA B 1 130 ? -20.5 2.211 5.387 1 92.88 130 ALA B CA 1
ATOM 2393 C C . ALA B 1 130 ? -19.938 1.908 6.77 1 92.88 130 ALA B C 1
ATOM 2395 O O . ALA B 1 130 ? -19.359 0.838 6.992 1 92.88 130 ALA B O 1
ATOM 2396 N N . ASN B 1 131 ? -20.125 2.838 7.625 1 94.31 131 ASN B N 1
ATOM 2397 C CA . ASN B 1 131 ? -19.641 2.65 8.984 1 94.31 131 ASN B CA 1
ATOM 2398 C C . ASN B 1 131 ? -20.234 1.4 9.625 1 94.31 131 ASN B C 1
ATOM 2400 O O . ASN B 1 131 ? -19.516 0.621 10.258 1 94.31 131 ASN B O 1
ATOM 2404 N N . GLU B 1 132 ? -21.469 1.231 9.492 1 91.75 132 GLU B N 1
ATOM 2405 C CA . GLU B 1 132 ? -22.141 0.06 10.039 1 91.75 132 GLU B CA 1
ATOM 2406 C C . GLU B 1 132 ? -21.609 -1.227 9.414 1 91.75 132 GLU B C 1
ATOM 2408 O O . GLU B 1 132 ? -21.469 -2.242 10.094 1 91.75 132 GLU B O 1
ATOM 2413 N N . SER B 1 133 ? -21.344 -1.149 8.156 1 89.25 133 SER B N 1
ATOM 2414 C CA . SER B 1 133 ? -20.766 -2.291 7.449 1 89.25 133 SER B CA 1
ATOM 2415 C C . SER B 1 133 ? -19.422 -2.682 8.039 1 89.25 133 SER B C 1
ATOM 2417 O O . SER B 1 133 ? -19.172 -3.859 8.305 1 89.25 133 SER B O 1
ATOM 2419 N N . PHE B 1 134 ? -18.641 -1.751 8.312 1 93.81 134 PHE B N 1
ATOM 2420 C CA . PHE B 1 134 ? -17.328 -2.018 8.875 1 93.81 134 PHE B CA 1
ATOM 2421 C C . PHE B 1 134 ? -17.453 -2.586 10.289 1 93.81 134 PHE B C 1
ATOM 2423 O O . PHE B 1 134 ? -16.719 -3.516 10.648 1 93.81 134 PHE B O 1
ATOM 2430 N N . LYS B 1 135 ? -18.312 -2.049 11 1 92.31 135 LYS B N 1
ATOM 2431 C CA . LYS B 1 135 ? -18.531 -2.553 12.352 1 92.31 135 LYS B CA 1
ATOM 2432 C C . LYS B 1 135 ? -18.922 -4.031 12.336 1 92.31 135 LYS B C 1
ATOM 2434 O O . LYS B 1 135 ? -18.453 -4.805 13.18 1 92.31 135 LYS B O 1
ATOM 2439 N N . ALA B 1 136 ? -19.703 -4.414 11.367 1 87.81 136 ALA B N 1
ATOM 2440 C CA . ALA B 1 136 ? -20.141 -5.805 11.227 1 87.81 136 ALA B CA 1
ATOM 2441 C C . ALA B 1 136 ? -18.938 -6.715 10.938 1 87.81 136 ALA B C 1
ATOM 2443 O O . ALA B 1 136 ? -18.984 -7.914 11.227 1 87.81 136 ALA B O 1
ATOM 2444 N N . MET B 1 137 ? -17.953 -6.121 10.406 1 91.25 137 MET B N 1
ATOM 2445 C CA . MET B 1 137 ? -16.75 -6.887 10.086 1 91.25 137 MET B CA 1
ATOM 2446 C C . MET B 1 137 ? -15.68 -6.695 11.156 1 91.25 137 MET B C 1
ATOM 2448 O O . MET B 1 137 ? -14.508 -7.016 10.938 1 91.25 137 MET B O 1
ATOM 2452 N N . HIS B 1 138 ? -15.992 -6.059 12.203 1 93.94 138 HIS B N 1
ATOM 2453 C CA . HIS B 1 138 ? -15.148 -5.84 13.367 1 93.94 138 HIS B CA 1
ATOM 2454 C C . HIS B 1 138 ? -14.008 -4.879 13.055 1 93.94 138 HIS B C 1
ATOM 2456 O O . HIS B 1 138 ? -12.898 -5.035 13.57 1 93.94 138 HIS B O 1
ATOM 2462 N N . ILE B 1 139 ? -14.289 -4.062 12.211 1 96.5 139 ILE B N 1
ATOM 2463 C CA . ILE B 1 139 ? -13.406 -2.934 11.938 1 96.5 139 ILE B CA 1
ATOM 2464 C C . ILE B 1 139 ? -13.961 -1.671 12.586 1 96.5 139 ILE B C 1
ATOM 2466 O O . ILE B 1 139 ? -14.992 -1.15 12.156 1 96.5 139 ILE B O 1
ATOM 2470 N N . HIS B 1 140 ? -13.203 -1.116 13.523 1 97.69 140 HIS B N 1
ATOM 2471 C CA . HIS B 1 140 ? -13.773 -0.055 14.344 1 97.69 140 HIS B CA 1
ATOM 2472 C C . HIS B 1 140 ? -13 1.249 14.172 1 97.69 140 HIS B C 1
ATOM 2474 O O . HIS B 1 140 ? -13.594 2.332 14.18 1 97.69 140 HIS B O 1
ATOM 2480 N N . THR B 1 141 ? -11.703 1.107 14.008 1 98.75 141 THR B N 1
ATOM 2481 C CA . THR B 1 141 ? -10.867 2.301 14 1 98.75 141 THR B CA 1
ATOM 2482 C C . THR B 1 141 ? -10.156 2.455 12.656 1 98.75 141 THR B C 1
ATOM 2484 O O . THR B 1 141 ? -10.164 1.536 11.836 1 98.75 141 THR B O 1
ATOM 2487 N N . ILE B 1 142 ? -9.57 3.588 12.508 1 98.88 142 ILE B N 1
ATOM 2488 C CA . ILE B 1 142 ? -8.766 3.854 11.32 1 98.88 142 ILE B CA 1
ATOM 2489 C C . ILE B 1 142 ? -7.578 2.891 11.281 1 98.88 142 ILE B C 1
ATOM 2491 O O . ILE B 1 142 ? -7.25 2.348 10.219 1 98.88 142 ILE B O 1
ATOM 2495 N N . ALA B 1 143 ? -7.023 2.637 12.398 1 98.88 143 ALA B N 1
ATOM 2496 C CA . ALA B 1 143 ? -5.93 1.673 12.477 1 98.88 143 ALA B CA 1
ATOM 2497 C C . ALA B 1 143 ? -6.398 0.279 12.07 1 98.88 143 ALA B C 1
ATOM 2499 O O . ALA B 1 143 ? -5.676 -0.448 11.383 1 98.88 143 ALA B O 1
ATOM 2500 N N . ASP B 1 144 ? -7.602 -0.109 12.492 1 98.69 144 ASP B N 1
ATOM 2501 C CA . ASP B 1 144 ? -8.148 -1.395 12.07 1 98.69 144 ASP B CA 1
ATOM 2502 C C . ASP B 1 144 ? -8.25 -1.481 10.555 1 98.69 144 ASP B C 1
ATOM 2504 O O . ASP B 1 144 ? -7.875 -2.492 9.953 1 98.69 144 ASP B O 1
ATOM 2508 N N . LEU B 1 145 ? -8.812 -0.458 9.953 1 98.44 145 LEU B N 1
ATOM 2509 C CA . LEU B 1 145 ? -8.992 -0.451 8.508 1 98.44 145 LEU B CA 1
ATOM 2510 C C . LEU B 1 145 ? -7.645 -0.525 7.793 1 98.44 145 LEU B C 1
ATOM 2512 O O . LEU B 1 145 ? -7.508 -1.233 6.793 1 98.44 145 LEU B O 1
ATOM 2516 N N . ALA B 1 146 ? -6.652 0.155 8.32 1 98.81 146 ALA B N 1
ATOM 2517 C CA . ALA B 1 146 ? -5.312 0.15 7.73 1 98.81 146 ALA B CA 1
ATOM 2518 C C . ALA B 1 146 ? -4.734 -1.261 7.703 1 98.81 146 ALA B C 1
ATOM 2520 O O . ALA B 1 146 ? -3.928 -1.588 6.828 1 98.81 146 ALA B O 1
ATOM 2521 N N . ASP B 1 147 ? -5.137 -2.037 8.609 1 98.44 147 ASP B N 1
ATOM 2522 C CA . ASP B 1 147 ? -4.57 -3.373 8.758 1 98.44 147 ASP B CA 1
ATOM 2523 C C . ASP B 1 147 ? -5.5 -4.438 8.18 1 98.44 147 ASP B C 1
ATOM 2525 O O . ASP B 1 147 ? -5.266 -5.633 8.359 1 98.44 147 ASP B O 1
ATOM 2529 N N . TRP B 1 148 ? -6.5 -4.051 7.488 1 97.75 148 TRP B N 1
ATOM 2530 C CA . TRP B 1 148 ? -7.523 -4.969 7.004 1 97.75 148 TRP B CA 1
ATOM 2531 C C . TRP B 1 148 ? -6.945 -5.93 5.969 1 97.75 148 TRP B C 1
ATOM 2533 O O . TRP B 1 148 ? -6.598 -5.52 4.859 1 97.75 148 TRP B O 1
ATOM 2543 N N . LYS B 1 149 ? -6.902 -7.188 6.301 1 97.75 149 LYS B N 1
ATOM 2544 C CA . LYS B 1 149 ? -6.176 -8.195 5.531 1 97.75 149 LYS B CA 1
ATOM 2545 C C . LYS B 1 149 ? -6.801 -8.383 4.152 1 97.75 149 LYS B C 1
ATOM 2547 O O . LYS B 1 149 ? -6.098 -8.664 3.178 1 97.75 149 LYS B O 1
ATOM 2552 N N . PHE B 1 150 ? -8.086 -8.258 3.967 1 97.38 150 PHE B N 1
ATOM 2553 C CA . PHE B 1 150 ? -8.734 -8.516 2.686 1 97.38 150 PHE B CA 1
ATOM 2554 C C . PHE B 1 150 ? -8.344 -7.453 1.663 1 97.38 150 PHE B C 1
ATOM 2556 O O . PHE B 1 150 ? -8.156 -7.758 0.484 1 97.38 150 PHE B O 1
ATOM 2563 N N . ALA B 1 151 ? -8.266 -6.23 2.105 1 98.38 151 ALA B N 1
ATOM 2564 C CA . ALA B 1 151 ? -7.812 -5.176 1.2 1 98.38 151 ALA B CA 1
ATOM 2565 C C . ALA B 1 151 ? -6.363 -5.387 0.786 1 98.38 151 ALA B C 1
ATOM 2567 O O . ALA B 1 151 ? -6.02 -5.246 -0.39 1 98.38 151 ALA B O 1
ATOM 2568 N N . LYS B 1 152 ? -5.488 -5.797 1.724 1 98.81 152 LYS B N 1
ATOM 2569 C CA . LYS B 1 152 ? -4.09 -6.09 1.426 1 98.81 152 LYS B CA 1
ATOM 2570 C C . LYS B 1 152 ? -3.969 -7.246 0.438 1 98.81 152 LYS B C 1
ATOM 2572 O O . LYS B 1 152 ? -3.168 -7.191 -0.497 1 98.81 152 LYS B O 1
ATOM 2577 N N . ARG B 1 153 ? -4.75 -8.242 0.702 1 98.88 153 ARG B N 1
ATOM 2578 C CA . ARG B 1 153 ? -4.758 -9.414 -0.167 1 98.88 153 ARG B CA 1
ATOM 2579 C C . ARG B 1 153 ? -5.266 -9.062 -1.561 1 98.88 153 ARG B C 1
ATOM 2581 O O . ARG B 1 153 ? -4.703 -9.508 -2.562 1 98.88 153 ARG B O 1
ATOM 2588 N N . ALA B 1 154 ? -6.332 -8.25 -1.631 1 98.88 154 ALA B N 1
ATOM 2589 C CA . ALA B 1 154 ? -6.828 -7.793 -2.926 1 98.88 154 ALA B CA 1
ATOM 2590 C C . ALA B 1 154 ? -5.75 -7.023 -3.684 1 98.88 154 ALA B C 1
ATOM 2592 O O . ALA B 1 154 ? -5.535 -7.258 -4.875 1 98.88 154 ALA B O 1
ATOM 2593 N N . GLU B 1 155 ? -5.074 -6.172 -2.992 1 98.88 155 GLU B N 1
ATOM 2594 C CA . GLU B 1 155 ? -3.975 -5.426 -3.596 1 98.88 155 GLU B CA 1
ATOM 2595 C C . GLU B 1 155 ? -2.891 -6.363 -4.121 1 98.88 155 GLU B C 1
ATOM 2597 O O . GLU B 1 155 ? -2.359 -6.152 -5.215 1 98.88 155 GLU B O 1
ATOM 2602 N N . ALA B 1 156 ? -2.559 -7.324 -3.373 1 98.88 156 ALA B N 1
ATOM 2603 C CA . ALA B 1 156 ? -1.518 -8.273 -3.76 1 98.88 156 ALA B CA 1
ATOM 2604 C C . ALA B 1 156 ? -1.9 -9.016 -5.035 1 98.88 156 ALA B C 1
ATOM 2606 O O . ALA B 1 156 ? -1.061 -9.227 -5.914 1 98.88 156 ALA B O 1
ATOM 2607 N N . ILE B 1 157 ? -3.158 -9.398 -5.145 1 98.88 157 ILE B N 1
ATOM 2608 C CA . ILE B 1 157 ? -3.652 -10.07 -6.344 1 98.88 157 ILE B CA 1
ATOM 2609 C C . ILE B 1 157 ? -3.449 -9.164 -7.559 1 98.88 157 ILE B C 1
ATOM 2611 O O . ILE B 1 157 ? -2.898 -9.594 -8.57 1 98.88 157 ILE B O 1
ATOM 2615 N N . VAL B 1 158 ? -3.877 -7.957 -7.438 1 98.88 158 VAL B N 1
ATOM 2616 C CA . VAL B 1 158 ? -3.799 -7.016 -8.555 1 98.88 158 VAL B CA 1
ATOM 2617 C C . VAL B 1 158 ? -2.34 -6.797 -8.945 1 98.88 158 VAL B C 1
ATOM 2619 O O . VAL B 1 158 ? -1.998 -6.809 -10.125 1 98.88 158 VAL B O 1
ATOM 2622 N N . GLU B 1 159 ? -1.485 -6.629 -7.965 1 98.75 159 GLU B N 1
ATOM 2623 C CA . GLU B 1 159 ? -0.076 -6.402 -8.266 1 98.75 159 GLU B CA 1
ATOM 2624 C C . GLU B 1 159 ? 0.554 -7.629 -8.922 1 98.75 159 GLU B C 1
ATOM 2626 O O . GLU B 1 159 ? 1.261 -7.516 -9.922 1 98.75 159 GLU B O 1
ATOM 2631 N N . ALA B 1 160 ? 0.292 -8.812 -8.391 1 98.62 160 ALA B N 1
ATOM 2632 C CA . ALA B 1 160 ? 0.854 -10.047 -8.93 1 98.62 160 ALA B CA 1
ATOM 2633 C C . ALA B 1 160 ? 0.386 -10.289 -10.359 1 98.62 160 ALA B C 1
ATOM 2635 O O . ALA B 1 160 ? 1.121 -10.852 -11.172 1 98.62 160 ALA B O 1
ATOM 2636 N N . SER B 1 161 ? -0.805 -9.867 -10.672 1 98.69 161 SER B N 1
ATOM 2637 C CA . SER B 1 161 ? -1.376 -10.078 -11.992 1 98.69 161 SER B CA 1
ATOM 2638 C C . SER B 1 161 ? -0.523 -9.422 -13.078 1 98.69 161 SER B C 1
ATOM 2640 O O . SER B 1 161 ? -0.571 -9.82 -14.242 1 98.69 161 SER B O 1
ATOM 2642 N N . LYS B 1 162 ? 0.233 -8.461 -12.703 1 98.44 162 LYS B N 1
ATOM 2643 C CA . LYS B 1 162 ? 1.079 -7.738 -13.648 1 98.44 162 LYS B CA 1
ATOM 2644 C C . LYS B 1 162 ? 2.307 -8.562 -14.031 1 98.44 162 LYS B C 1
ATOM 2646 O O . LYS B 1 162 ? 3.008 -8.234 -14.992 1 98.44 162 LYS B O 1
ATOM 2651 N N . PHE B 1 163 ? 2.541 -9.625 -13.312 1 98.19 163 PHE B N 1
ATOM 2652 C CA . PHE B 1 163 ? 3.818 -10.312 -13.453 1 98.19 163 PHE B CA 1
ATOM 2653 C C . PHE B 1 163 ? 3.609 -11.797 -13.742 1 98.19 163 PHE B C 1
ATOM 2655 O O . PHE B 1 163 ? 4.426 -12.633 -13.344 1 98.19 163 PHE B O 1
ATOM 2662 N N . GLU B 1 164 ? 2.543 -12.133 -14.344 1 97 164 GLU B N 1
ATOM 2663 C CA . GLU B 1 164 ? 2.256 -13.523 -14.688 1 97 164 GLU B CA 1
ATOM 2664 C C . GLU B 1 164 ? 2.219 -13.719 -16.203 1 97 164 GLU B C 1
ATOM 2666 O O . GLU B 1 164 ? 1.802 -12.828 -16.938 1 97 164 GLU B O 1
ATOM 2671 N N . HIS B 1 165 ? 2.66 -14.938 -16.656 1 96.56 165 HIS B N 1
ATOM 2672 C CA . HIS B 1 165 ? 2.381 -15.383 -18.016 1 96.56 165 HIS B CA 1
ATOM 2673 C C . HIS B 1 165 ? 1.087 -16.188 -18.078 1 96.56 165 HIS B C 1
ATOM 2675 O O . HIS B 1 165 ? 0.874 -17.094 -17.25 1 96.56 165 HIS B O 1
ATOM 2681 N N . THR B 1 166 ? 0.301 -15.898 -19.062 1 96.62 166 THR B N 1
ATOM 2682 C CA . THR B 1 166 ? -0.94 -16.656 -19.188 1 96.62 166 THR B CA 1
ATOM 2683 C C . THR B 1 166 ? -0.755 -17.844 -20.125 1 96.62 166 THR B C 1
ATOM 2685 O O . THR B 1 166 ? -1.625 -18.719 -20.203 1 96.62 166 THR B O 1
ATOM 2688 N N . LYS B 1 167 ? 0.352 -17.875 -20.766 1 95.19 167 LYS B N 1
ATOM 2689 C CA . LYS B 1 167 ? 0.736 -19.016 -21.594 1 95.19 167 LYS B CA 1
ATOM 2690 C C . LYS B 1 167 ? 1.946 -19.734 -21 1 95.19 167 LYS B C 1
ATOM 2692 O O . LYS B 1 167 ? 2.842 -19.109 -20.453 1 95.19 167 LYS B O 1
ATOM 2697 N N . THR B 1 168 ? 1.95 -21.062 -21.234 1 93.12 168 THR B N 1
ATOM 2698 C CA . THR B 1 168 ? 3.072 -21.859 -20.734 1 93.12 168 THR B CA 1
ATOM 2699 C C . THR B 1 168 ? 4.34 -21.547 -21.531 1 93.12 168 THR B C 1
ATOM 2701 O O . THR B 1 168 ? 4.277 -20.922 -22.578 1 93.12 168 THR B O 1
ATOM 2704 N N . SER B 1 169 ? 5.469 -21.969 -20.875 1 90 169 SER B N 1
ATOM 2705 C CA . SER B 1 169 ? 6.738 -21.781 -21.578 1 90 169 SER B CA 1
ATOM 2706 C C . SER B 1 169 ? 6.723 -22.453 -22.953 1 90 169 SER B C 1
ATOM 2708 O O . SER B 1 169 ? 7.246 -21.891 -23.922 1 90 169 SER B O 1
ATOM 2710 N N . GLN B 1 170 ? 6.152 -23.594 -23.031 1 90 170 GLN B N 1
ATOM 2711 C CA . GLN B 1 170 ? 6.074 -24.312 -24.281 1 90 170 GLN B CA 1
ATOM 2712 C C . GLN B 1 170 ? 5.215 -23.562 -25.297 1 90 170 GLN B C 1
ATOM 2714 O O . GLN B 1 170 ? 5.578 -23.453 -26.469 1 90 170 GLN B O 1
ATOM 2719 N N . GLU B 1 171 ? 4.082 -23.109 -24.812 1 93.12 171 GLU B N 1
ATOM 2720 C CA . GLU B 1 171 ? 3.188 -22.344 -25.688 1 93.12 171 GLU B CA 1
ATOM 2721 C C . GLU B 1 171 ? 3.861 -21.078 -26.203 1 93.12 171 GLU B C 1
ATOM 2723 O O . GLU B 1 171 ? 3.705 -20.719 -27.359 1 93.12 171 GLU B O 1
ATOM 2728 N N . ARG B 1 172 ? 4.59 -20.484 -25.359 1 92.25 172 ARG B N 1
ATOM 2729 C CA . ARG B 1 172 ? 5.289 -19.266 -25.75 1 92.25 172 ARG B CA 1
ATOM 2730 C C . ARG B 1 172 ? 6.383 -19.562 -26.766 1 92.25 172 ARG B C 1
ATOM 2732 O O . ARG B 1 172 ? 6.57 -18.797 -27.719 1 92.25 172 ARG B O 1
ATOM 2739 N N . LYS B 1 173 ? 7.074 -20.578 -26.547 1 90.94 173 LYS B N 1
ATOM 2740 C CA . LYS B 1 173 ? 8.109 -20.984 -27.484 1 90.94 173 LYS B CA 1
ATOM 2741 C C . LYS B 1 173 ? 7.52 -21.281 -28.859 1 90.94 173 LYS B C 1
ATOM 2743 O O . LYS B 1 173 ? 8.055 -20.859 -29.891 1 90.94 173 LYS B O 1
ATOM 2748 N N . MET B 1 174 ? 6.508 -22.031 -28.828 1 92.69 174 MET B N 1
ATOM 2749 C CA . MET B 1 174 ? 5.832 -22.375 -30.078 1 92.69 174 MET B CA 1
ATOM 2750 C C . MET B 1 174 ? 5.359 -21.109 -30.797 1 92.69 174 MET B C 1
ATOM 2752 O O . MET B 1 174 ? 5.504 -21 -32.031 1 92.69 174 MET B O 1
ATOM 2756 N N . GLU B 1 175 ? 4.797 -20.203 -30.078 1 92.25 175 GLU B N 1
ATOM 2757 C CA . GLU B 1 175 ? 4.328 -18.953 -30.672 1 92.25 175 GLU B CA 1
ATOM 2758 C C . GLU B 1 175 ? 5.48 -18.172 -31.281 1 92.25 175 GLU B C 1
ATOM 2760 O O . GLU B 1 175 ? 5.344 -17.594 -32.375 1 92.25 175 GLU B O 1
ATOM 2765 N N . ARG B 1 176 ? 6.586 -18.125 -30.625 1 91.31 176 ARG B N 1
ATOM 2766 C CA . ARG B 1 176 ? 7.762 -17.438 -31.141 1 91.31 176 ARG B CA 1
ATOM 2767 C C . ARG B 1 176 ? 8.242 -18.062 -32.438 1 91.31 176 ARG B C 1
ATOM 2769 O O . ARG B 1 176 ? 8.617 -17.359 -33.375 1 91.31 176 ARG B O 1
ATOM 2776 N N . GLU B 1 177 ? 8.227 -19.328 -32.5 1 91.88 177 GLU B N 1
ATOM 2777 C CA . GLU B 1 177 ? 8.648 -20.062 -33.688 1 91.88 177 GLU B CA 1
ATOM 2778 C C . GLU B 1 177 ? 7.68 -19.844 -34.844 1 91.88 177 GLU B C 1
ATOM 2780 O O . GLU B 1 177 ? 8.102 -19.688 -36 1 91.88 177 GLU B O 1
ATOM 2785 N N . MET B 1 178 ? 6.465 -19.797 -34.531 1 94.12 178 MET B N 1
ATOM 2786 C CA . MET B 1 178 ? 5.457 -19.562 -35.562 1 94.12 178 MET B CA 1
ATOM 2787 C C . MET B 1 178 ? 5.57 -18.156 -36.125 1 94.12 178 MET B C 1
ATOM 2789 O O . MET B 1 178 ? 5.375 -17.953 -37.344 1 94.12 178 MET B O 1
ATOM 2793 N N . GLN B 1 179 ? 5.836 -17.188 -35.281 1 91.38 179 GLN B N 1
ATOM 2794 C CA . GLN B 1 179 ? 5.961 -15.789 -35.688 1 91.38 179 GLN B CA 1
ATOM 2795 C C . GLN B 1 179 ? 7.16 -15.609 -36.625 1 91.38 179 GLN B C 1
ATOM 2797 O O . GLN B 1 179 ? 7.145 -14.75 -37.5 1 91.38 179 GLN B O 1
ATOM 2802 N N . LYS B 1 180 ? 8.203 -16.406 -36.469 1 90.25 180 LYS B N 1
ATOM 2803 C CA . LYS B 1 180 ? 9.398 -16.312 -37.281 1 90.25 180 LYS B CA 1
ATOM 2804 C C . LYS B 1 180 ? 9.133 -16.875 -38.688 1 90.25 180 LYS B C 1
ATOM 2806 O O . LYS B 1 180 ? 9.82 -16.516 -39.656 1 90.25 180 LYS B O 1
ATOM 2811 N N . LEU B 1 181 ? 8.203 -17.641 -38.594 1 86.94 181 LEU B N 1
ATOM 2812 C CA . LEU B 1 181 ? 7.891 -18.281 -39.875 1 86.94 181 LEU B CA 1
ATOM 2813 C C . LEU B 1 181 ? 6.973 -17.406 -40.719 1 86.94 181 LEU B C 1
ATOM 2815 O O . LEU B 1 181 ? 6.844 -17.609 -41.938 1 86.94 181 LEU B O 1
ATOM 2819 N N . ASN B 1 182 ? 6.285 -16.359 -40.219 1 78.44 182 ASN B N 1
ATOM 2820 C CA . ASN B 1 182 ? 5.41 -15.453 -40.938 1 78.44 182 ASN B CA 1
ATOM 2821 C C . ASN B 1 182 ? 6.102 -14.133 -41.25 1 78.44 182 ASN B C 1
ATOM 2823 O O . ASN B 1 182 ? 6.75 -13.547 -40.406 1 78.44 182 ASN B O 1
#

Sequence (364 aa):
MSEEPPSKQQKTGWEDYSLNCNGLLMKADEGSHFSALVDAPLTKMEGIGSMSEDVLSGLGCETIKDLATYKFFLLARALVVLAGTEEAGKRDVSSAMNIDKAVDKEWEHKSLMEIAKAPLSALEGLTHKANESFKAMHIHTIADLADWKFAKRAEAIVEASKFEHTKTSQERKMEREMQKLNMSEEPPSKQQKTGWEDYSLNCNGLLMKADEGSHFSALVDAPLTKMEGIGSMSEDVLSGLGCETIKDLATYKFFLLARALVVLAGTEEAGKRDVSSAMNIDKAVDKEWEHKSLMEIAKAPLSALEGLTHKANESFKAMHIHTIADLADWKFAKRAEAIVEASKFEHTKTSQERKMEREMQKLN